Protein AF-A0A8H7EXB8-F1 (afdb_monomer_lite)

pLDDT: mean 85.94, std 15.73, range [31.69, 97.94]

Organism: NCBI:txid192524

Secondary structure (DSSP, 8-state):
-TTT--------S----HHHHHHHHHHHHH-HHHHHHHTT--HHHHHHHHHHHHHHHH-HHHHHHS-HHHHHHHHHHHHHHHHHH----GGGEE---EEEEEEEE-SSEEEEEEEETTEEEEEEEEP--TTS-HHHHHHHHHHHHHHHHT---TTSPPP-EEEEEGGGTSEEEEEEE--TT--HHHHHT-

Radius of gyration: 18.36 Å; chains: 1; bounding box: 50×32×55 Å

Foldseek 3Di:
DVPDDPPPPDDPDDDDDLVNVQVVLCVQQVDPVSLVVLLVDDPVCLQVLLQVLVVLLVDPVSVVPHDPVSNVSSLVSSLSSCLVNVDHRPQQEDEDWAPWDWDADDPFWTWIWTDDPRAIKIWTFGDDDPPDDPSVVSSVVSNVLSVQCSDDDPPRFHWRHWYQDVVNVRTITTMTHDDPCDDPVSNVVD

Structure (mmCIF, N/CA/C/O backbone):
data_AF-A0A8H7EXB8-F1
#
_entry.id   AF-A0A8H7EXB8-F1
#
loop_
_atom_site.group_PDB
_atom_site.id
_atom_site.type_symbol
_atom_site.label_atom_id
_atom_site.label_alt_id
_atom_site.label_comp_id
_atom_site.label_asym_id
_atom_site.label_entity_id
_atom_site.label_seq_id
_atom_site.pdbx_PDB_ins_code
_atom_site.Cartn_x
_atom_site.Cartn_y
_atom_site.Cartn_z
_atom_site.occupancy
_atom_site.B_iso_or_equiv
_atom_site.auth_seq_id
_atom_site.auth_comp_id
_atom_site.auth_asym_id
_atom_site.auth_atom_id
_atom_site.pdbx_PDB_model_num
ATOM 1 N N . MET A 1 1 ? -9.287 -1.910 -8.951 1.00 41.12 1 MET A N 1
ATOM 2 C CA . MET A 1 1 ? -8.244 -2.724 -8.290 1.00 41.12 1 MET A CA 1
ATOM 3 C C . MET A 1 1 ? -8.277 -4.125 -8.884 1.00 41.12 1 MET A C 1
ATOM 5 O O . MET A 1 1 ? -9.371 -4.559 -9.229 1.00 41.12 1 MET A O 1
ATOM 9 N N . PRO A 1 2 ? -7.116 -4.754 -9.086 1.00 41.00 2 PRO A N 1
ATOM 10 C CA . PRO A 1 2 ? -6.622 -5.152 -10.408 1.00 41.00 2 PRO A CA 1
ATOM 11 C C . PRO A 1 2 ? -7.518 -6.244 -11.031 1.00 41.00 2 PRO A C 1
ATOM 13 O O . PRO A 1 2 ? -7.343 -7.418 -10.769 1.00 41.00 2 PRO A O 1
ATOM 16 N N . PHE A 1 3 ? -8.566 -6.000 -11.801 1.00 52.56 3 PHE A N 1
ATOM 17 C CA . PHE A 1 3 ? -9.088 -4.839 -12.495 1.00 52.56 3 PHE A CA 1
ATOM 18 C C . PHE A 1 3 ? -10.613 -4.908 -12.306 1.00 52.56 3 PHE A C 1
ATOM 20 O O . PHE A 1 3 ? -11.206 -5.935 -12.608 1.00 52.56 3 PHE A O 1
ATOM 27 N N . SER A 1 4 ? -11.221 -3.865 -11.722 1.00 41.12 4 SER A N 1
ATOM 28 C CA . SER A 1 4 ? -12.646 -3.764 -11.334 1.00 41.12 4 SER A CA 1
ATOM 29 C C . SER A 1 4 ? -13.447 -5.081 -11.277 1.00 41.12 4 SER A C 1
ATOM 31 O O . SER A 1 4 ? -14.324 -5.306 -12.106 1.00 41.12 4 SER A O 1
ATOM 33 N N . HIS A 1 5 ? -13.192 -5.928 -10.286 1.00 32.31 5 HIS A N 1
ATOM 34 C CA . HIS A 1 5 ? -14.227 -6.781 -9.706 1.00 32.31 5 HIS A CA 1
ATOM 35 C C . HIS A 1 5 ? -14.068 -6.682 -8.196 1.00 32.31 5 HIS A C 1
ATOM 37 O O . HIS A 1 5 ? -13.042 -7.069 -7.639 1.00 32.31 5 HIS A O 1
ATOM 43 N N . ALA A 1 6 ? -15.060 -6.076 -7.548 1.00 35.00 6 ALA A N 1
ATOM 44 C CA . ALA A 1 6 ? -15.196 -6.159 -6.109 1.00 35.00 6 ALA A CA 1
ATOM 45 C C . ALA A 1 6 ? -15.319 -7.647 -5.764 1.00 35.00 6 ALA A C 1
ATOM 47 O O . ALA A 1 6 ? -16.283 -8.298 -6.160 1.00 35.00 6 ALA A O 1
ATOM 48 N N . ALA A 1 7 ? -14.314 -8.202 -5.090 1.00 31.69 7 ALA A N 1
ATOM 49 C CA . ALA A 1 7 ? -14.481 -9.482 -4.433 1.00 31.69 7 ALA A CA 1
ATOM 50 C C . ALA A 1 7 ? -15.488 -9.251 -3.302 1.00 31.69 7 ALA A C 1
ATOM 52 O O . ALA A 1 7 ? -15.165 -8.617 -2.297 1.00 31.69 7 ALA A O 1
ATOM 53 N N . GLU A 1 8 ? -16.724 -9.703 -3.499 1.00 33.22 8 GLU A N 1
ATOM 54 C CA . GLU A 1 8 ? -17.683 -9.862 -2.414 1.00 33.22 8 GLU A CA 1
ATOM 55 C C . GLU A 1 8 ? -17.095 -10.886 -1.442 1.00 33.22 8 GLU A C 1
ATOM 57 O O . GLU A 1 8 ? -17.144 -12.098 -1.659 1.00 33.22 8 GLU A O 1
ATOM 62 N N . ILE A 1 9 ? -16.467 -10.391 -0.378 1.00 38.28 9 ILE A N 1
ATOM 63 C CA . ILE A 1 9 ? -16.099 -11.227 0.755 1.00 38.28 9 ILE A CA 1
ATOM 64 C C . ILE A 1 9 ? -17.415 -11.589 1.440 1.00 38.28 9 ILE A C 1
ATOM 66 O O . ILE A 1 9 ? -18.003 -10.779 2.155 1.00 38.28 9 ILE A O 1
ATOM 70 N N . GLY A 1 10 ? -17.889 -12.807 1.181 1.00 34.06 10 GLY A N 1
ATOM 71 C CA . GLY A 1 10 ? -18.990 -13.414 1.913 1.00 34.06 10 GLY A CA 1
ATOM 72 C C . GLY A 1 10 ? -18.611 -13.552 3.384 1.00 34.06 10 GLY A C 1
ATOM 73 O O . GLY A 1 10 ? -17.880 -14.468 3.757 1.00 34.06 10 GLY A O 1
ATOM 74 N N . TYR A 1 11 ? -19.099 -12.627 4.206 1.00 37.22 11 TYR A N 1
ATOM 75 C CA . TYR A 1 11 ? -19.089 -12.742 5.658 1.00 37.22 11 TYR A CA 1
ATOM 76 C C . TYR A 1 11 ? -20.507 -13.097 6.107 1.00 37.22 11 TYR A C 1
ATOM 78 O O . TYR A 1 11 ? -21.409 -12.261 6.099 1.00 37.22 11 TYR A O 1
ATOM 86 N N . ASP A 1 12 ? -20.702 -14.369 6.447 1.00 41.62 12 ASP A N 1
ATOM 87 C CA . ASP A 1 12 ? -21.899 -14.857 7.123 1.00 41.62 12 ASP A CA 1
ATOM 88 C C . ASP A 1 12 ? -21.720 -14.659 8.638 1.00 41.62 12 ASP A C 1
ATOM 90 O O . ASP A 1 12 ? -20.699 -15.055 9.206 1.00 41.62 12 ASP A O 1
ATOM 94 N N . GLY A 1 13 ? -22.697 -14.014 9.279 1.00 40.69 13 GLY A N 1
ATOM 95 C CA . GLY A 1 13 ? -22.725 -13.766 10.724 1.00 40.69 13 GLY A CA 1
ATOM 96 C C . GLY A 1 13 ? -22.722 -12.285 11.111 1.00 40.69 13 GLY A C 1
ATOM 97 O O . GLY A 1 13 ? -21.669 -11.699 11.326 1.00 40.69 13 GLY A O 1
ATOM 98 N N . ALA A 1 14 ? -23.927 -11.717 11.254 1.00 43.81 14 ALA A N 1
ATOM 99 C CA . ALA A 1 14 ? -24.226 -10.375 11.772 1.00 43.81 14 ALA A CA 1
ATOM 100 C C . ALA A 1 14 ? -23.410 -9.238 11.127 1.00 43.81 14 ALA A C 1
ATOM 102 O O . ALA A 1 14 ? -22.380 -8.817 11.646 1.00 43.81 14 ALA A O 1
ATOM 103 N N . SER A 1 15 ? -23.919 -8.679 10.021 1.00 56.78 15 SER A N 1
ATOM 104 C CA . SER A 1 15 ? -23.430 -7.393 9.517 1.00 56.78 15 SER A CA 1
ATOM 105 C C . SER A 1 15 ? -23.617 -6.341 10.613 1.00 56.78 15 SER A C 1
ATOM 107 O O . SER A 1 15 ? -24.730 -5.845 10.803 1.00 56.78 15 SER A O 1
ATOM 109 N N . LEU A 1 16 ? -22.540 -6.021 11.338 1.00 65.56 16 LEU A N 1
ATOM 110 C CA . LEU A 1 16 ? -22.473 -4.839 12.193 1.00 65.56 16 LEU A CA 1
ATOM 111 C C . LEU A 1 16 ? -22.948 -3.654 11.362 1.00 65.56 16 LEU A C 1
ATOM 113 O O . LEU A 1 16 ? -22.554 -3.492 10.198 1.00 65.56 16 LEU A O 1
ATOM 117 N N . ARG A 1 17 ? -23.839 -2.852 11.930 1.00 87.56 17 ARG A N 1
ATOM 118 C CA . ARG A 1 17 ? -24.290 -1.654 11.234 1.00 87.56 17 ARG A CA 1
ATOM 119 C C . ARG A 1 17 ? -23.131 -0.654 11.179 1.00 87.56 17 ARG A C 1
ATOM 121 O O . ARG A 1 17 ? -22.238 -0.657 12.025 1.00 87.56 17 ARG A O 1
ATOM 128 N N . MET A 1 18 ? -23.105 0.195 10.152 1.00 92.25 18 MET A N 1
ATOM 129 C CA . MET A 1 18 ? -21.975 1.110 9.943 1.00 92.25 18 MET A CA 1
ATOM 130 C C . MET A 1 18 ? -21.799 2.102 11.108 1.00 92.25 18 MET A C 1
ATOM 132 O O . MET A 1 18 ? -20.677 2.489 11.416 1.00 92.25 18 MET A O 1
ATOM 136 N N . ASP A 1 19 ? -22.877 2.478 11.795 1.00 91.12 19 ASP A N 1
ATOM 137 C CA . ASP A 1 19 ? -22.849 3.261 13.036 1.00 91.12 19 ASP A CA 1
ATOM 138 C C . ASP A 1 19 ? -22.112 2.537 14.171 1.00 91.12 19 ASP A C 1
ATOM 140 O O . ASP A 1 19 ? -21.244 3.139 14.803 1.00 91.12 19 ASP A O 1
ATOM 144 N N . GLU A 1 20 ? -22.361 1.241 14.368 1.00 93.94 20 GLU A N 1
ATOM 145 C CA . GLU A 1 20 ? -21.653 0.422 15.366 1.00 93.94 20 GLU A CA 1
ATOM 146 C C . GLU A 1 20 ? -20.156 0.314 15.033 1.00 93.94 20 GLU A C 1
ATOM 148 O O . GLU A 1 20 ? -19.295 0.412 15.914 1.00 93.94 20 GLU A O 1
ATOM 153 N N . VAL A 1 21 ? -19.825 0.169 13.744 1.00 94.94 21 VAL A N 1
ATOM 154 C CA . VAL A 1 21 ? -18.435 0.174 13.262 1.00 94.94 21 VAL A CA 1
ATOM 155 C C . VAL A 1 21 ? -17.767 1.518 13.554 1.00 94.94 21 VAL A C 1
ATOM 157 O O . VAL A 1 21 ? -16.652 1.549 14.078 1.00 94.94 21 VAL A O 1
ATOM 160 N N . LEU A 1 22 ? -18.430 2.633 13.247 1.00 95.56 22 LEU A N 1
ATOM 161 C CA . LEU A 1 22 ? -17.907 3.980 13.485 1.00 95.56 22 LEU A CA 1
ATOM 162 C C . LEU A 1 22 ? -17.685 4.254 14.971 1.00 95.56 22 LEU A C 1
ATOM 164 O O . LEU A 1 22 ? -16.646 4.815 15.333 1.00 95.56 22 LEU A O 1
ATOM 168 N N . GLU A 1 23 ? -18.623 3.849 15.825 1.00 96.12 23 GLU A N 1
ATOM 169 C CA . GLU A 1 23 ? -18.517 3.990 17.276 1.00 96.12 23 GLU A CA 1
ATOM 170 C C . GLU A 1 23 ? -17.331 3.182 17.814 1.00 96.12 23 GLU A C 1
ATOM 172 O O . GLU A 1 23 ? -16.440 3.745 18.458 1.00 96.12 23 GLU A O 1
ATOM 177 N N . CYS A 1 24 ? -17.251 1.896 17.462 1.00 96.25 24 CYS A N 1
ATOM 178 C CA . CYS A 1 24 ? -16.165 1.008 17.876 1.00 96.25 24 CYS A CA 1
ATOM 179 C C . CYS A 1 24 ? -14.794 1.527 17.411 1.00 96.25 24 CYS A C 1
ATOM 181 O O . CYS A 1 24 ? -13.847 1.636 18.200 1.00 96.25 24 CYS A O 1
ATOM 183 N N . MET A 1 25 ? -14.686 1.921 16.139 1.00 96.81 25 MET A N 1
ATOM 184 C CA . MET A 1 25 ? -13.445 2.458 15.586 1.00 96.81 25 MET A CA 1
ATOM 185 C C . MET A 1 25 ? -13.059 3.779 16.241 1.00 96.81 25 MET A C 1
ATOM 187 O O . MET A 1 25 ? -11.885 3.972 16.558 1.00 96.81 25 MET A O 1
ATOM 191 N N . SER A 1 26 ? -14.014 4.668 16.509 1.00 96.94 26 SER A N 1
ATOM 192 C CA . SER A 1 26 ? -13.751 5.919 17.228 1.00 96.94 26 SER A CA 1
ATOM 193 C C . SER A 1 26 ? -13.225 5.647 18.635 1.00 96.94 26 SER A C 1
ATOM 195 O O . SER A 1 26 ? -12.212 6.226 19.044 1.00 96.94 26 SER A O 1
ATOM 197 N N . GLU A 1 27 ? -13.853 4.718 19.355 1.00 97.31 27 GLU A N 1
ATOM 198 C CA . GLU A 1 27 ? -13.454 4.343 20.707 1.00 97.31 27 GLU A CA 1
ATOM 199 C C . GLU A 1 27 ? -12.029 3.767 20.743 1.00 97.31 27 GLU A C 1
ATOM 201 O O . GLU A 1 27 ? -11.240 4.099 21.632 1.00 97.31 27 GLU A O 1
ATOM 206 N N . ILE A 1 28 ? -11.656 2.940 19.763 1.00 96.75 28 ILE A N 1
ATOM 207 C CA . ILE A 1 28 ? -10.312 2.353 19.669 1.00 96.75 28 ILE A CA 1
ATOM 208 C C . ILE A 1 28 ? -9.277 3.400 19.249 1.00 96.75 28 ILE A C 1
ATOM 210 O O . ILE A 1 28 ? -8.220 3.511 19.875 1.00 96.75 28 ILE A O 1
ATOM 214 N N . ILE A 1 29 ? -9.557 4.151 18.184 1.00 97.19 29 ILE A N 1
ATOM 215 C CA . ILE A 1 29 ? -8.585 5.020 17.515 1.00 97.19 29 ILE A CA 1
ATOM 216 C C . ILE A 1 29 ? -8.286 6.269 18.344 1.00 97.19 29 ILE A C 1
ATOM 218 O O . ILE A 1 29 ? -7.119 6.669 18.437 1.00 97.19 29 ILE A O 1
ATOM 222 N N . PHE A 1 30 ? -9.285 6.872 18.991 1.00 96.88 30 PHE A N 1
ATOM 223 C CA . PHE A 1 30 ? -9.070 8.063 19.817 1.00 96.88 30 PHE A CA 1
ATOM 224 C C . PHE A 1 30 ? -8.580 7.733 21.232 1.00 96.88 30 PHE A C 1
ATOM 226 O O . PHE A 1 30 ? -7.911 8.559 21.859 1.00 96.88 30 PHE A O 1
ATOM 233 N N . ASN A 1 31 ? -8.778 6.504 21.715 1.00 97.81 31 ASN A N 1
ATOM 234 C CA . ASN A 1 31 ? -8.230 6.068 22.995 1.00 97.81 31 ASN A CA 1
ATOM 235 C C . ASN A 1 31 ? -6.754 5.647 22.870 1.00 97.81 31 ASN A C 1
ATOM 237 O O . ASN A 1 31 ? -6.404 4.656 22.230 1.00 97.81 31 ASN A O 1
ATOM 241 N N . LYS A 1 32 ? -5.858 6.364 23.560 1.00 95.31 32 LYS A N 1
ATOM 242 C CA . LYS A 1 32 ? -4.402 6.125 23.509 1.00 95.31 32 LYS A CA 1
ATOM 243 C C . LYS A 1 32 ? -3.996 4.701 23.916 1.00 95.31 32 LYS A C 1
ATOM 245 O O . LYS A 1 32 ? -3.035 4.179 23.353 1.00 95.31 32 LYS A O 1
ATOM 250 N N . VAL A 1 33 ? -4.688 4.090 24.880 1.00 96.69 33 VAL A N 1
ATOM 251 C CA . VAL A 1 33 ? -4.379 2.737 25.373 1.00 96.69 33 VAL A CA 1
ATOM 252 C C . VAL A 1 33 ? -4.863 1.687 24.379 1.00 96.69 33 VAL A C 1
ATOM 254 O O . VAL A 1 33 ? -4.079 0.816 24.004 1.00 96.69 33 VAL A O 1
ATOM 257 N N . LYS A 1 34 ? -6.110 1.788 23.900 1.00 96.06 34 LYS A N 1
ATOM 258 C CA . LYS A 1 34 ? -6.661 0.857 22.898 1.00 96.06 34 LYS A CA 1
ATOM 259 C C . LYS A 1 34 ? -5.880 0.928 21.584 1.00 96.06 34 LYS A C 1
ATOM 261 O O . LYS A 1 34 ? -5.420 -0.103 21.101 1.00 96.06 34 LYS A O 1
ATOM 266 N N . ARG A 1 35 ? -5.602 2.135 21.079 1.00 95.44 35 ARG A N 1
ATOM 267 C CA . ARG A 1 35 ? -4.763 2.343 19.888 1.00 95.44 35 ARG A CA 1
ATOM 268 C C . ARG A 1 35 ? -3.356 1.770 20.051 1.00 95.44 35 ARG A C 1
ATOM 270 O O . ARG A 1 35 ? -2.813 1.214 19.104 1.00 95.44 35 ARG A O 1
ATOM 277 N N . ARG A 1 36 ? -2.738 1.906 21.230 1.00 94.00 36 ARG A N 1
ATOM 278 C CA . ARG A 1 36 ? -1.418 1.310 21.485 1.00 94.00 36 ARG A CA 1
ATOM 279 C C . ARG A 1 36 ? -1.477 -0.215 21.422 1.00 94.00 36 ARG A C 1
ATOM 281 O O . ARG A 1 36 ? -0.650 -0.792 20.735 1.00 94.00 36 ARG A O 1
ATOM 288 N N . ARG A 1 37 ? -2.471 -0.834 22.067 1.00 93.31 37 ARG A N 1
ATOM 289 C CA . ARG A 1 37 ? -2.676 -2.292 22.017 1.00 93.31 37 ARG A CA 1
ATOM 290 C C . ARG A 1 37 ? -2.885 -2.792 20.589 1.00 93.31 37 ARG A C 1
ATOM 292 O O . ARG A 1 37 ? -2.332 -3.821 20.233 1.00 93.31 37 ARG A O 1
ATOM 299 N N . LEU A 1 38 ? -3.622 -2.037 19.773 1.00 92.94 38 LEU A N 1
ATOM 300 C CA . LEU A 1 38 ? -3.798 -2.334 18.351 1.00 92.94 38 LEU A CA 1
ATOM 301 C C . LEU A 1 38 ? -2.450 -2.349 17.608 1.00 92.94 38 LEU A C 1
ATOM 303 O O . LEU A 1 38 ? -2.181 -3.269 16.855 1.00 92.94 38 LEU A O 1
ATOM 307 N N . LEU A 1 39 ? -1.573 -1.374 17.878 1.00 92.81 39 LEU A N 1
ATOM 308 C CA . LEU A 1 39 ? -0.220 -1.276 17.301 1.00 92.81 39 LEU A CA 1
ATOM 309 C C . LEU A 1 39 ? 0.804 -2.277 17.869 1.00 92.81 39 LEU A C 1
ATOM 311 O O . LEU A 1 39 ? 1.957 -2.278 17.425 1.00 92.81 39 LEU A O 1
ATOM 315 N N . GLU A 1 40 ? 0.421 -3.032 18.893 1.00 91.62 40 GLU A N 1
ATOM 316 C CA . GLU A 1 40 ? 1.207 -4.068 19.574 1.00 91.62 40 GLU A CA 1
ATOM 317 C C . GLU A 1 40 ? 0.576 -5.456 19.350 1.00 91.62 40 GLU A C 1
ATOM 319 O O . GLU A 1 40 ? 0.854 -6.396 20.097 1.00 91.62 40 GLU A O 1
ATOM 324 N N . SER A 1 41 ? -0.296 -5.590 18.339 1.00 84.06 41 SER A N 1
ATOM 325 C CA . SER A 1 41 ? -0.906 -6.866 17.970 1.00 84.06 41 SER A CA 1
ATOM 326 C C . SER A 1 41 ? 0.162 -7.918 17.669 1.00 84.06 41 SER A C 1
ATOM 328 O O . SER A 1 41 ? 1.198 -7.628 17.073 1.00 84.06 41 SER A O 1
ATOM 330 N N . ARG A 1 42 ? -0.098 -9.159 18.091 1.00 76.69 42 ARG A N 1
ATOM 331 C CA . ARG A 1 42 ? 0.772 -10.306 17.800 1.00 76.69 42 ARG A CA 1
ATOM 332 C C . ARG A 1 42 ? 0.671 -10.690 16.327 1.00 76.69 42 ARG A C 1
ATOM 334 O O . ARG A 1 42 ? -0.400 -10.540 15.743 1.00 76.69 42 ARG A O 1
ATOM 341 N N . ASP A 1 43 ? 1.726 -11.299 15.792 1.00 76.38 43 ASP A N 1
ATOM 342 C CA . ASP A 1 43 ? 1.859 -11.656 14.370 1.00 76.38 43 ASP A CA 1
ATOM 343 C C . ASP A 1 43 ? 0.632 -12.380 13.786 1.00 76.38 43 ASP A C 1
ATOM 345 O O . ASP A 1 43 ? 0.187 -12.047 12.693 1.00 76.38 43 ASP A O 1
ATOM 349 N N . SER A 1 44 ? 0.002 -13.285 14.544 1.00 84.31 44 SER A N 1
ATOM 350 C CA . SER A 1 44 ? -1.194 -14.031 14.111 1.00 84.31 44 SER A CA 1
ATOM 351 C C . SER A 1 44 ? -2.451 -13.186 13.875 1.00 84.31 44 SER A C 1
ATOM 353 O O . SER A 1 44 ? -3.366 -13.646 13.201 1.00 84.31 44 SER A O 1
ATOM 355 N N . HIS A 1 45 ? -2.523 -11.975 14.429 1.00 88.06 45 HIS A N 1
ATOM 356 C CA . HIS A 1 45 ? -3.689 -11.089 14.315 1.00 88.06 45 HIS A CA 1
ATOM 357 C C . HIS A 1 45 ? -3.401 -9.844 13.472 1.00 88.06 45 HIS A C 1
ATOM 359 O O . HIS A 1 45 ? -4.327 -9.112 13.128 1.00 88.06 45 HIS A O 1
ATOM 365 N N . THR A 1 46 ? -2.138 -9.589 13.128 1.00 93.56 46 THR A N 1
ATOM 366 C CA . THR A 1 46 ? -1.737 -8.352 12.452 1.00 93.56 46 THR A CA 1
ATOM 367 C C . THR A 1 46 ? -2.292 -8.258 11.029 1.00 93.56 46 THR A C 1
ATOM 369 O O . THR A 1 46 ? -2.831 -7.211 10.677 1.00 93.56 46 THR A O 1
ATOM 372 N N . GLN A 1 47 ? -2.242 -9.337 10.236 1.00 95.75 47 GLN A N 1
ATOM 373 C CA . GLN A 1 47 ? -2.764 -9.328 8.860 1.00 95.75 47 GLN A CA 1
ATOM 374 C C . GLN A 1 47 ? -4.284 -9.057 8.800 1.00 95.75 47 GLN A C 1
ATOM 376 O O . GLN A 1 47 ? -4.673 -8.117 8.108 1.00 95.75 47 GLN A O 1
ATOM 381 N N . PRO A 1 48 ? -5.150 -9.751 9.576 1.00 96.38 48 PRO A N 1
ATOM 382 C CA . PRO A 1 48 ? -6.579 -9.428 9.608 1.00 96.38 48 PRO A CA 1
ATOM 383 C C . PRO A 1 48 ? -6.885 -7.977 9.996 1.00 96.38 48 PRO A C 1
ATOM 385 O O . PRO A 1 48 ? -7.804 -7.374 9.450 1.00 96.38 48 PRO A O 1
ATOM 388 N N . ILE A 1 49 ? -6.115 -7.396 10.925 1.00 96.62 49 ILE A N 1
ATOM 389 C CA . ILE A 1 49 ? -6.286 -5.989 11.314 1.00 96.62 49 ILE A CA 1
ATOM 390 C C . ILE A 1 49 ? -5.923 -5.068 10.144 1.00 96.62 49 ILE A C 1
ATOM 392 O O . ILE A 1 49 ? -6.668 -4.134 9.858 1.00 96.62 49 ILE A O 1
ATOM 396 N N . ILE A 1 50 ? -4.798 -5.315 9.469 1.00 97.12 50 ILE A N 1
ATOM 397 C CA . ILE A 1 50 ? -4.370 -4.544 8.293 1.00 97.12 50 ILE A CA 1
ATOM 398 C C . ILE A 1 50 ? -5.447 -4.588 7.204 1.00 97.12 50 ILE A C 1
ATOM 400 O O . ILE A 1 50 ? -5.860 -3.535 6.715 1.00 97.12 50 ILE A O 1
ATOM 404 N N . ASP A 1 51 ? -5.941 -5.782 6.879 1.00 97.25 51 ASP A N 1
ATOM 405 C CA . ASP A 1 51 ? -6.957 -5.980 5.845 1.00 97.25 51 ASP A CA 1
ATOM 406 C C . ASP A 1 51 ? -8.270 -5.285 6.208 1.00 97.25 51 ASP A C 1
ATOM 408 O O . ASP A 1 51 ? -8.851 -4.590 5.375 1.00 97.25 51 ASP A O 1
ATOM 412 N N . TYR A 1 52 ? -8.700 -5.388 7.468 1.00 97.12 52 TYR A N 1
ATOM 413 C CA . TYR A 1 52 ? -9.910 -4.729 7.952 1.00 97.12 52 TYR A CA 1
ATOM 414 C C . TYR A 1 52 ? -9.806 -3.200 7.894 1.00 97.12 52 TYR A C 1
ATOM 416 O O . TYR A 1 52 ? -10.697 -2.537 7.364 1.00 97.12 52 TYR A O 1
ATOM 424 N N . LEU A 1 53 ? -8.710 -2.617 8.394 1.00 97.56 53 LEU A N 1
ATOM 425 C CA . LEU A 1 53 ? -8.515 -1.164 8.352 1.00 97.56 53 LEU A CA 1
ATOM 426 C C . LEU A 1 53 ? -8.439 -0.647 6.911 1.00 97.56 53 LEU A C 1
ATOM 428 O O . LEU A 1 53 ? -8.992 0.413 6.620 1.00 97.56 53 LEU A O 1
ATOM 432 N N . ASN A 1 54 ? -7.786 -1.387 6.011 1.00 97.62 54 ASN A N 1
ATOM 433 C CA . ASN A 1 54 ? -7.749 -1.039 4.595 1.00 97.62 54 ASN A CA 1
ATOM 434 C C . ASN A 1 54 ? -9.141 -1.135 3.953 1.00 97.62 54 ASN A C 1
ATOM 436 O O . ASN A 1 54 ? -9.550 -0.210 3.259 1.00 97.62 54 ASN A O 1
ATOM 440 N N . ALA A 1 55 ? -9.901 -2.197 4.232 1.00 96.19 55 ALA A N 1
ATOM 441 C CA . ALA A 1 55 ? -11.263 -2.357 3.729 1.00 96.19 55 ALA A CA 1
ATOM 442 C C . ALA A 1 55 ? -12.184 -1.212 4.182 1.00 96.19 55 ALA A C 1
ATOM 444 O O . ALA A 1 55 ? -12.945 -0.691 3.370 1.00 96.19 55 ALA A O 1
ATOM 445 N N . LEU A 1 56 ? -12.069 -0.754 5.436 1.00 96.56 56 LEU A N 1
ATOM 446 C CA . LEU A 1 56 ? -12.800 0.426 5.915 1.00 96.56 56 LEU A CA 1
ATOM 447 C C . LEU A 1 56 ? -12.451 1.684 5.115 1.00 96.56 56 LEU A C 1
ATOM 449 O O . LEU A 1 56 ? -13.345 2.435 4.733 1.00 96.56 56 LEU A O 1
ATOM 453 N N . LEU A 1 57 ? -11.165 1.910 4.840 1.00 96.00 57 LEU A N 1
ATOM 454 C CA . LEU A 1 57 ? -10.713 3.062 4.056 1.00 96.00 57 LEU A CA 1
ATOM 455 C C . LEU A 1 57 ? -11.118 2.993 2.575 1.00 96.00 57 LEU A C 1
ATOM 457 O O . LEU A 1 57 ? -11.112 4.025 1.915 1.00 96.00 57 LEU A O 1
ATOM 461 N N . LEU A 1 58 ? -11.500 1.820 2.065 1.00 93.56 58 LEU A N 1
ATOM 462 C CA . LEU A 1 58 ? -12.035 1.639 0.710 1.00 93.56 58 LEU A CA 1
ATOM 463 C C . LEU A 1 58 ? -13.573 1.644 0.657 1.00 93.56 58 LEU A C 1
ATOM 465 O O . LEU A 1 58 ? -14.156 1.710 -0.425 1.00 93.56 58 LEU A O 1
ATOM 469 N N . HIS A 1 59 ? -14.253 1.563 1.801 1.00 93.62 59 HIS A N 1
ATOM 470 C CA . HIS A 1 59 ? -15.703 1.421 1.847 1.00 93.62 59 HIS A CA 1
ATOM 471 C C . HIS A 1 59 ? -16.407 2.782 1.730 1.00 93.62 59 HIS A C 1
ATOM 473 O O . HIS A 1 59 ? -16.314 3.616 2.630 1.00 93.62 59 HIS A O 1
ATOM 479 N N . GLN A 1 60 ? -17.220 2.978 0.684 1.00 91.19 60 GLN A N 1
ATOM 480 C CA . GLN A 1 60 ? -17.905 4.254 0.407 1.00 91.19 60 GLN A CA 1
ATOM 481 C C . GLN A 1 60 ? -18.717 4.784 1.599 1.00 91.19 60 GLN A C 1
ATOM 483 O O . GLN A 1 60 ? -18.437 5.879 2.071 1.00 91.19 60 GLN A O 1
ATOM 488 N N . ASN A 1 61 ? -19.624 3.988 2.182 1.00 91.88 61 ASN A N 1
ATOM 489 C CA . ASN A 1 61 ? -20.408 4.447 3.344 1.00 91.88 61 ASN A CA 1
ATOM 490 C C . ASN A 1 61 ? -19.532 4.866 4.540 1.00 91.88 61 ASN A C 1
ATOM 492 O O . ASN A 1 61 ? -19.865 5.811 5.250 1.00 91.88 61 ASN A O 1
ATOM 496 N N . PHE A 1 62 ? -18.400 4.190 4.769 1.00 93.88 62 PHE A N 1
ATOM 497 C CA . PHE A 1 62 ? -17.464 4.588 5.817 1.00 93.88 62 PHE A CA 1
ATOM 498 C C . PHE A 1 62 ? -16.822 5.940 5.477 1.00 93.88 62 PHE A C 1
ATOM 500 O O . PHE A 1 62 ? -16.769 6.832 6.321 1.00 93.88 62 PHE A O 1
ATOM 507 N N . LEU A 1 63 ? -16.392 6.130 4.227 1.00 91.88 63 LEU A N 1
ATOM 508 C CA . LEU A 1 63 ? -15.866 7.399 3.717 1.00 91.88 63 LEU A CA 1
ATOM 509 C C . LEU A 1 63 ? -16.919 8.507 3.579 1.00 91.88 63 LEU A C 1
ATOM 511 O O . LEU A 1 63 ? -16.555 9.659 3.374 1.00 91.88 63 LEU A O 1
ATOM 515 N N . GLU A 1 64 ? -18.207 8.228 3.680 1.00 94.00 64 GLU A N 1
ATOM 516 C CA . GLU A 1 64 ? -19.232 9.273 3.734 1.00 94.00 64 GLU A CA 1
ATOM 517 C C . GLU A 1 64 ? -19.510 9.678 5.183 1.00 94.00 64 GLU A C 1
ATOM 519 O O . GLU A 1 64 ? -19.570 10.866 5.496 1.00 94.00 64 GLU A O 1
ATOM 524 N N . LEU A 1 65 ? -19.591 8.698 6.086 1.00 94.81 65 LEU A N 1
ATOM 525 C CA . LEU A 1 65 ? -20.045 8.898 7.463 1.00 94.81 65 LEU A CA 1
ATOM 526 C C . LEU A 1 65 ? -18.918 9.198 8.464 1.00 94.81 65 LEU A C 1
ATOM 528 O O . LEU A 1 65 ? -19.135 9.919 9.438 1.00 94.81 65 LEU A O 1
ATOM 532 N N . ALA A 1 66 ? -17.711 8.659 8.270 1.00 95.62 66 ALA A N 1
ATOM 533 C CA . ALA A 1 66 ? -16.607 8.846 9.210 1.00 95.62 66 ALA A CA 1
ATOM 534 C C . ALA A 1 66 ? -16.105 10.291 9.203 1.00 95.62 66 ALA A C 1
ATOM 536 O O . ALA A 1 66 ? -15.844 10.854 8.141 1.00 95.62 66 ALA A O 1
ATOM 537 N N . VAL A 1 67 ? -15.843 10.870 10.374 1.00 96.00 67 VAL A N 1
ATOM 538 C CA . VAL A 1 67 ? -15.200 12.191 10.453 1.00 96.00 67 VAL A CA 1
ATOM 539 C C . VAL A 1 67 ? -13.774 12.153 9.866 1.00 96.00 67 VAL A C 1
ATOM 541 O O . VAL A 1 67 ? -13.092 11.126 9.998 1.00 96.00 67 VAL A O 1
ATOM 544 N N . PRO A 1 68 ? -13.280 13.237 9.232 1.00 96.12 68 PRO A N 1
ATOM 545 C CA . PRO A 1 68 ? -11.956 13.265 8.598 1.00 96.12 68 PRO A CA 1
ATOM 546 C C . PRO A 1 68 ? -10.814 12.845 9.533 1.00 96.12 68 PRO A C 1
ATOM 548 O O . PRO A 1 68 ? -9.886 12.138 9.128 1.00 96.12 68 PRO A O 1
ATOM 551 N N . GLU A 1 69 ? -10.898 13.218 10.808 1.00 97.25 69 GLU A N 1
ATOM 552 C CA . GLU A 1 69 ? -9.926 12.863 11.835 1.00 97.25 69 GLU A CA 1
ATOM 553 C C . GLU A 1 69 ? -9.859 11.351 12.049 1.00 97.25 69 GLU A C 1
ATOM 555 O O . GLU A 1 69 ? -8.760 10.818 12.205 1.00 97.25 69 GLU A O 1
ATOM 560 N N . LEU A 1 70 ? -10.994 10.649 12.034 1.00 97.12 70 LEU A N 1
ATOM 561 C CA . LEU A 1 70 ? -11.029 9.199 12.216 1.00 97.12 70 LEU A CA 1
ATOM 562 C C . LEU A 1 70 ? -10.329 8.505 11.045 1.00 97.12 70 LEU A C 1
ATOM 564 O O . LEU A 1 70 ? -9.436 7.690 11.272 1.00 97.12 70 LEU A O 1
ATOM 568 N N . ARG A 1 71 ? -10.652 8.897 9.805 1.00 96.69 71 ARG A N 1
ATOM 569 C CA . ARG A 1 71 ? -10.027 8.351 8.584 1.00 96.69 71 ARG A CA 1
ATOM 570 C C . ARG A 1 71 ? -8.518 8.553 8.598 1.00 96.69 71 ARG A C 1
ATOM 572 O O . ARG A 1 71 ? -7.758 7.606 8.416 1.00 96.69 71 ARG A O 1
ATOM 579 N N . LYS A 1 72 ? -8.078 9.777 8.908 1.00 96.44 72 LYS A N 1
ATOM 580 C CA . LYS A 1 72 ? -6.658 10.123 9.033 1.00 96.44 72 LYS A CA 1
ATOM 581 C C . LYS A 1 72 ? -5.953 9.243 10.063 1.00 96.44 72 LYS A C 1
ATOM 583 O O . LYS A 1 72 ? -4.856 8.755 9.806 1.00 96.44 72 LY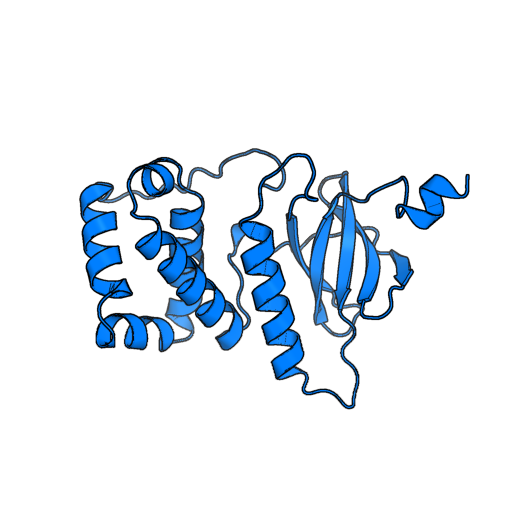S A O 1
ATOM 588 N N . HIS A 1 73 ? -6.545 9.052 11.239 1.00 97.38 73 HIS A N 1
ATOM 589 C CA . HIS A 1 73 ? -5.909 8.252 12.281 1.00 97.38 73 HIS A CA 1
ATOM 590 C C . HIS A 1 73 ? -5.931 6.751 11.971 1.00 97.38 73 HIS A C 1
ATOM 592 O O . HIS A 1 73 ? -4.954 6.081 12.302 1.00 97.38 73 HIS A O 1
ATOM 598 N N . ILE A 1 74 ? -6.971 6.235 11.311 1.00 97.94 74 ILE A N 1
ATOM 599 C CA . ILE A 1 74 ? -6.992 4.859 10.792 1.00 97.94 74 ILE A CA 1
ATOM 600 C C . ILE A 1 74 ? -5.866 4.667 9.781 1.00 97.94 74 ILE A C 1
ATOM 602 O O . ILE A 1 74 ? -5.089 3.731 9.935 1.00 97.94 74 ILE A O 1
ATOM 606 N N . LEU A 1 75 ? -5.702 5.588 8.828 1.00 97.56 75 LEU A N 1
ATOM 607 C CA . LEU A 1 75 ? -4.611 5.542 7.855 1.00 97.56 75 LEU A CA 1
ATOM 608 C C . LEU A 1 75 ? -3.233 5.549 8.534 1.00 97.56 75 LEU A C 1
ATOM 610 O O . LEU A 1 75 ? -2.376 4.739 8.197 1.00 97.56 75 LEU A O 1
ATOM 614 N N . ILE A 1 76 ? -3.025 6.400 9.545 1.00 96.56 76 ILE A N 1
ATOM 615 C CA . ILE A 1 76 ? -1.773 6.426 10.324 1.00 96.56 76 ILE A CA 1
ATOM 616 C C . ILE A 1 76 ? -1.542 5.099 11.063 1.00 96.56 76 ILE A C 1
ATOM 618 O O . ILE A 1 76 ? -0.402 4.648 11.186 1.00 96.56 76 ILE A O 1
ATOM 622 N N . VAL A 1 77 ? -2.594 4.490 11.613 1.00 97.06 77 VAL A N 1
ATOM 623 C CA . VAL A 1 77 ? -2.492 3.194 12.296 1.00 97.06 77 VAL A CA 1
ATOM 624 C C . VAL A 1 77 ? -2.167 2.087 11.298 1.00 97.06 77 VAL A C 1
ATOM 626 O O . VAL A 1 77 ? -1.234 1.331 11.554 1.00 97.06 77 VAL A O 1
ATOM 629 N N . LEU A 1 78 ? -2.868 2.031 10.163 1.00 97.44 78 LEU A N 1
ATOM 630 C CA . LEU A 1 78 ? -2.611 1.094 9.070 1.00 97.44 78 LEU A CA 1
ATOM 631 C C . LEU A 1 78 ? -1.157 1.197 8.601 1.00 97.44 78 LEU A C 1
ATOM 633 O O . LEU A 1 78 ? -0.448 0.194 8.572 1.00 97.44 78 LEU A O 1
ATOM 637 N N . GLN A 1 79 ? -0.686 2.416 8.336 1.00 95.94 79 GLN A N 1
ATOM 638 C CA . GLN A 1 79 ? 0.690 2.689 7.927 1.00 95.94 79 GLN A CA 1
ATOM 639 C C . GLN A 1 79 ? 1.701 2.153 8.955 1.00 95.94 79 GLN A C 1
ATOM 641 O O . GLN A 1 79 ? 2.626 1.429 8.602 1.00 95.94 79 GLN A O 1
ATOM 646 N N . LYS A 1 80 ? 1.486 2.423 10.249 1.00 94.81 80 LYS A N 1
ATOM 647 C CA . LYS A 1 80 ? 2.366 1.938 11.326 1.00 94.81 80 LYS A CA 1
ATOM 648 C C . LYS A 1 80 ? 2.341 0.423 11.500 1.00 94.81 80 LYS A C 1
ATOM 650 O O . LYS A 1 80 ? 3.362 -0.144 11.883 1.00 94.81 80 LYS A O 1
ATOM 655 N N . LEU A 1 81 ? 1.195 -0.221 11.288 1.00 95.12 81 LEU A N 1
ATOM 656 C CA . LEU A 1 81 ? 1.091 -1.680 11.330 1.00 95.12 81 LEU A CA 1
ATOM 657 C C . LEU A 1 81 ? 1.885 -2.303 10.183 1.00 95.12 81 LEU A C 1
ATOM 659 O O . LEU A 1 81 ? 2.702 -3.187 10.438 1.00 95.12 81 LEU A O 1
ATOM 663 N N . CYS A 1 82 ? 1.714 -1.791 8.964 1.00 93.81 82 CYS A N 1
ATOM 664 C CA . CYS A 1 82 ? 2.443 -2.260 7.786 1.00 93.81 82 CYS A CA 1
ATOM 665 C C . CYS A 1 82 ? 3.957 -2.050 7.948 1.00 93.81 82 CYS A C 1
ATOM 667 O O . CYS A 1 82 ? 4.733 -2.979 7.756 1.00 93.81 82 CYS A O 1
ATOM 669 N N . GLU A 1 83 ? 4.387 -0.877 8.426 1.00 91.00 83 GLU A N 1
ATOM 670 C CA . GLU A 1 83 ? 5.803 -0.576 8.684 1.00 91.00 83 GLU A CA 1
ATOM 671 C C . GLU A 1 83 ? 6.453 -1.519 9.702 1.00 91.00 83 GLU A C 1
ATOM 673 O O . GLU A 1 83 ? 7.603 -1.918 9.537 1.00 91.00 83 GLU A O 1
ATOM 678 N N . LYS A 1 84 ? 5.752 -1.829 10.800 1.00 89.88 84 LYS A N 1
ATOM 679 C CA . LYS A 1 84 ? 6.304 -2.660 11.878 1.00 89.88 84 LYS A CA 1
ATOM 680 C C . LYS A 1 84 ? 6.355 -4.136 11.512 1.00 89.88 84 LYS A C 1
ATOM 682 O O . LYS A 1 84 ? 7.287 -4.821 11.916 1.00 89.88 84 LYS A O 1
ATOM 687 N N . SER A 1 85 ? 5.320 -4.616 10.831 1.00 90.00 85 SER A N 1
ATOM 688 C CA . SER A 1 85 ? 5.155 -6.037 10.515 1.00 90.00 85 SER A CA 1
ATOM 689 C C . SER A 1 85 ? 5.739 -6.425 9.164 1.00 90.00 85 SER A C 1
ATOM 691 O O . SER A 1 85 ? 5.894 -7.612 8.900 1.00 90.00 85 SER A O 1
ATOM 693 N N . MET A 1 86 ? 6.060 -5.442 8.315 1.00 88.25 86 MET A N 1
ATOM 694 C CA . MET A 1 86 ? 6.412 -5.646 6.908 1.00 88.25 86 MET A CA 1
ATOM 695 C C . MET A 1 86 ? 5.326 -6.382 6.108 1.00 88.25 86 MET A C 1
ATOM 697 O O . MET A 1 86 ? 5.610 -6.972 5.068 1.00 88.25 86 MET A O 1
ATOM 701 N N . LEU A 1 87 ? 4.082 -6.315 6.586 1.00 91.69 87 LEU A N 1
ATOM 702 C CA . LEU A 1 87 ? 2.897 -6.819 5.907 1.00 91.69 87 LEU A CA 1
ATOM 703 C C . LEU A 1 87 ? 2.199 -5.691 5.146 1.00 91.69 87 LEU A C 1
ATOM 705 O O . LEU A 1 87 ? 2.373 -4.507 5.442 1.00 91.69 87 LEU A O 1
ATOM 709 N N . TYR A 1 88 ? 1.377 -6.081 4.182 1.00 93.94 88 TYR A N 1
ATOM 710 C CA . TYR A 1 88 ? 0.591 -5.188 3.339 1.00 93.94 88 TYR A CA 1
ATOM 711 C C . TYR A 1 88 ? -0.850 -5.687 3.298 1.00 93.94 88 TYR A C 1
ATOM 713 O O . TYR A 1 88 ? -1.071 -6.879 3.524 1.00 93.94 88 TYR A O 1
ATOM 721 N N . PRO A 1 89 ? -1.836 -4.822 3.002 1.00 96.19 89 PRO A N 1
ATOM 722 C CA . PRO A 1 89 ? -3.180 -5.292 2.715 1.00 96.19 89 PRO A CA 1
ATOM 723 C C . PRO A 1 89 ? -3.137 -6.375 1.638 1.00 96.19 89 PRO A C 1
ATOM 725 O O . PRO A 1 89 ? -2.575 -6.160 0.565 1.00 96.19 89 PRO A O 1
ATOM 728 N N . THR A 1 90 ? -3.728 -7.531 1.920 1.00 95.38 90 THR A N 1
ATOM 729 C CA . THR A 1 90 ? -3.657 -8.722 1.064 1.00 95.38 90 THR A CA 1
ATOM 730 C C . THR A 1 90 ? -4.207 -8.435 -0.332 1.00 95.38 90 THR A C 1
ATOM 732 O O . THR A 1 90 ? -3.689 -8.939 -1.321 1.00 95.38 90 THR A O 1
ATOM 735 N N . CYS A 1 91 ? -5.196 -7.541 -0.438 1.00 94.69 91 CYS A N 1
ATOM 736 C CA . CYS A 1 91 ? -5.757 -7.096 -1.716 1.00 94.69 91 CYS A CA 1
ATOM 737 C C . CYS A 1 91 ? -4.765 -6.337 -2.617 1.00 94.69 91 CYS A C 1
ATOM 739 O O . CYS A 1 91 ? -5.090 -6.058 -3.769 1.00 94.69 91 CYS A O 1
ATOM 741 N N . TYR A 1 92 ? -3.597 -5.959 -2.095 1.00 94.88 92 TYR A N 1
ATOM 742 C CA . TYR A 1 92 ? -2.520 -5.318 -2.840 1.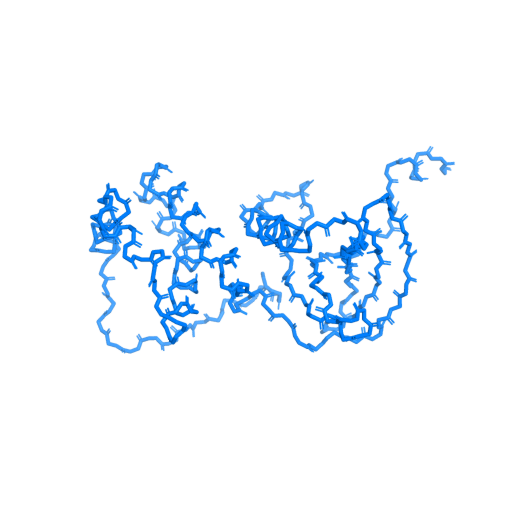00 94.88 92 TYR A CA 1
ATOM 743 C C . TYR A 1 92 ? -1.336 -6.244 -3.093 1.00 94.88 92 TYR A C 1
ATOM 745 O O . TYR A 1 92 ? -0.456 -5.858 -3.850 1.00 94.88 92 TYR A O 1
ATOM 753 N N . THR A 1 93 ? -1.273 -7.433 -2.501 1.00 93.00 93 THR A N 1
ATOM 754 C CA . THR A 1 93 ? -0.163 -8.358 -2.744 1.00 93.00 93 THR A CA 1
ATOM 755 C C . THR A 1 93 ? -0.432 -9.153 -4.016 1.00 93.00 93 THR A C 1
ATOM 757 O O . THR A 1 93 ? -1.447 -9.839 -4.114 1.00 93.00 93 THR A O 1
ATOM 760 N N . LEU A 1 94 ? 0.470 -9.054 -4.992 1.00 92.44 94 LEU A N 1
ATOM 761 C CA . LEU A 1 94 ? 0.455 -9.876 -6.202 1.00 92.44 94 LEU A CA 1
ATOM 762 C C . LEU A 1 94 ? 1.616 -10.871 -6.152 1.00 92.44 94 LEU A C 1
ATOM 764 O O . LEU A 1 94 ? 2.687 -10.513 -5.666 1.00 92.44 94 LEU A O 1
ATOM 768 N N . ASP A 1 95 ? 1.416 -12.070 -6.707 1.00 88.44 95 ASP A N 1
ATOM 769 C CA . ASP A 1 95 ? 2.421 -13.148 -6.710 1.00 88.44 95 ASP A CA 1
ATOM 770 C C . ASP A 1 95 ? 2.730 -13.715 -8.117 1.00 88.44 95 ASP A C 1
ATOM 772 O O . ASP A 1 95 ? 3.746 -14.384 -8.292 1.00 88.44 95 ASP A O 1
ATOM 776 N N . ASP A 1 96 ? 1.929 -13.372 -9.137 1.00 88.94 96 ASP A N 1
ATOM 777 C CA . ASP A 1 96 ? 1.983 -13.966 -10.487 1.00 88.94 96 ASP A CA 1
ATOM 778 C C . ASP A 1 96 ? 2.357 -12.941 -11.578 1.00 88.94 96 ASP A C 1
ATOM 780 O O . ASP A 1 96 ? 1.633 -12.750 -12.558 1.00 88.94 96 ASP A O 1
ATOM 784 N N . ILE A 1 97 ? 3.465 -12.214 -11.391 1.00 92.50 97 ILE A N 1
ATOM 785 C CA . ILE A 1 97 ? 3.982 -11.290 -12.414 1.00 92.50 97 ILE A CA 1
ATOM 786 C C . ILE A 1 97 ? 4.956 -12.023 -13.341 1.00 92.50 97 ILE A C 1
ATOM 788 O O . ILE A 1 97 ? 5.973 -12.559 -12.905 1.00 92.50 97 ILE A O 1
ATOM 792 N N . GLU A 1 98 ? 4.655 -11.988 -14.635 1.00 92.94 98 GLU A N 1
ATOM 793 C CA . GLU A 1 98 ? 5.397 -12.640 -15.715 1.00 92.94 98 GLU A CA 1
ATOM 794 C C . GLU A 1 98 ? 6.261 -11.637 -16.502 1.00 92.94 98 GLU A C 1
ATOM 796 O O . GLU A 1 98 ? 6.169 -10.422 -16.308 1.00 92.94 98 GLU A O 1
ATOM 801 N N . ASP A 1 99 ? 7.096 -12.143 -17.416 1.00 92.81 99 ASP A N 1
ATOM 802 C CA . ASP A 1 99 ? 7.865 -11.357 -18.397 1.00 92.81 99 ASP A CA 1
ATOM 803 C C . ASP A 1 99 ? 8.693 -10.200 -17.798 1.00 92.81 99 ASP A C 1
ATOM 805 O O . ASP A 1 99 ? 8.834 -9.123 -18.390 1.00 92.81 99 ASP A O 1
ATOM 809 N N . ILE A 1 100 ? 9.250 -10.414 -16.600 1.00 92.44 100 ILE A N 1
ATOM 810 C CA . ILE A 1 100 ? 9.966 -9.368 -15.869 1.00 92.44 100 ILE A CA 1
ATOM 811 C C . ILE A 1 100 ? 11.286 -9.034 -16.569 1.00 92.44 100 ILE A C 1
ATOM 813 O O . ILE A 1 100 ? 12.169 -9.878 -16.720 1.00 92.44 100 ILE A O 1
ATOM 817 N N . SER A 1 101 ? 11.446 -7.773 -16.967 1.00 91.50 101 SER A N 1
ATOM 818 C CA . SER A 1 101 ? 12.637 -7.277 -17.661 1.00 91.50 101 SER A CA 1
ATOM 819 C C . SER A 1 101 ? 12.995 -5.850 -17.230 1.00 91.50 101 SER A C 1
ATOM 821 O O . SER A 1 101 ? 12.109 -5.058 -16.900 1.00 91.50 101 SER A O 1
ATOM 823 N N . PRO A 1 102 ? 14.288 -5.485 -17.191 1.00 90.62 102 PRO A N 1
ATOM 824 C CA . PRO A 1 102 ? 14.701 -4.133 -16.832 1.00 90.62 102 PRO A CA 1
ATOM 825 C C . PRO A 1 102 ? 14.277 -3.136 -17.919 1.00 90.62 102 PRO A C 1
ATOM 827 O O . PRO A 1 102 ? 14.469 -3.383 -19.110 1.00 90.62 102 PRO A O 1
ATOM 830 N N . LYS A 1 103 ? 13.735 -1.986 -17.509 1.00 88.56 103 LYS A N 1
ATOM 831 C CA . LYS A 1 103 ? 13.289 -0.918 -18.417 1.00 88.56 103 LYS A CA 1
ATOM 832 C C . LYS A 1 103 ? 14.097 0.365 -18.269 1.00 88.56 103 LYS A C 1
ATOM 834 O O . LYS A 1 103 ? 14.295 1.081 -19.246 1.00 88.56 103 LYS A O 1
ATOM 839 N N . GLY A 1 104 ? 14.571 0.652 -17.063 1.00 85.00 104 GLY A N 1
ATOM 840 C CA . GLY A 1 104 ? 15.347 1.852 -16.798 1.00 85.00 104 GLY A CA 1
ATOM 841 C C . GLY A 1 104 ? 15.747 1.983 -15.338 1.00 85.00 104 GLY A C 1
ATOM 842 O O . GLY A 1 104 ? 15.510 1.102 -14.515 1.00 85.00 104 GLY A O 1
ATOM 843 N N . ALA A 1 105 ? 16.366 3.111 -15.025 1.00 82.94 105 ALA A N 1
ATOM 844 C CA . ALA A 1 105 ? 16.926 3.401 -13.719 1.00 82.94 105 ALA A CA 1
ATOM 845 C C . ALA A 1 105 ? 16.719 4.882 -13.390 1.00 82.94 105 ALA A C 1
ATOM 847 O O . ALA A 1 105 ? 17.104 5.754 -14.164 1.00 82.94 105 ALA A O 1
ATOM 848 N N . GLY A 1 106 ? 16.144 5.162 -12.224 1.00 75.12 106 GLY A N 1
ATOM 849 C CA . GLY A 1 106 ? 16.141 6.488 -11.615 1.00 75.12 106 GLY A CA 1
ATOM 850 C C . GLY A 1 106 ? 17.283 6.655 -10.607 1.00 75.12 106 GLY A C 1
ATOM 851 O O . GLY A 1 106 ? 18.082 5.746 -10.366 1.00 75.12 106 GLY A O 1
ATOM 852 N N . GLY A 1 107 ? 17.338 7.818 -9.952 1.00 76.12 107 GLY A N 1
ATOM 853 C CA . GLY A 1 107 ? 18.336 8.084 -8.904 1.00 76.12 107 GLY A CA 1
ATOM 854 C C . GLY A 1 107 ? 18.206 7.166 -7.679 1.00 76.12 107 GLY A C 1
ATOM 855 O O . GLY A 1 107 ? 19.203 6.812 -7.056 1.00 76.12 107 GLY A O 1
ATOM 856 N N . PHE A 1 108 ? 16.984 6.731 -7.358 1.00 74.62 108 PHE A N 1
ATOM 857 C CA . PHE A 1 108 ? 16.687 5.976 -6.132 1.00 74.62 108 PHE A CA 1
ATOM 858 C C . PHE A 1 108 ? 16.016 4.618 -6.373 1.00 74.62 108 PHE A C 1
ATOM 860 O O . PHE A 1 108 ? 15.855 3.841 -5.438 1.00 74.62 108 PHE A O 1
ATOM 867 N N . CYS A 1 109 ? 15.621 4.312 -7.607 1.00 84.00 109 CYS A N 1
ATOM 868 C CA . CYS A 1 109 ? 14.916 3.078 -7.941 1.00 84.00 109 CYS A CA 1
ATOM 869 C C . CYS A 1 109 ? 15.346 2.548 -9.305 1.00 84.00 109 CYS A C 1
ATOM 871 O O . CYS A 1 109 ? 15.773 3.310 -10.172 1.00 84.00 109 CYS A O 1
ATOM 873 N N . ASP A 1 110 ? 15.214 1.242 -9.472 1.00 88.75 110 ASP A N 1
ATOM 874 C CA . ASP A 1 110 ? 15.240 0.576 -10.764 1.00 88.75 110 ASP A CA 1
ATOM 875 C C . ASP A 1 110 ? 13.801 0.384 -11.236 1.00 88.75 110 ASP A C 1
ATOM 877 O O . ASP A 1 110 ? 12.901 0.110 -10.438 1.00 88.75 110 ASP A O 1
ATOM 881 N N . ILE A 1 111 ? 13.583 0.545 -12.535 1.00 90.44 111 ILE A N 1
ATOM 882 C CA . ILE A 1 111 ? 12.287 0.333 -13.164 1.00 90.44 111 ILE A CA 1
ATOM 883 C C . ILE A 1 111 ? 12.372 -0.940 -13.983 1.00 90.44 111 ILE A C 1
ATOM 885 O O . ILE A 1 111 ? 13.180 -1.052 -14.910 1.00 90.44 111 ILE A O 1
ATOM 889 N N . TYR A 1 112 ? 11.508 -1.882 -13.642 1.00 92.12 112 TYR A N 1
ATOM 890 C CA . TYR A 1 112 ? 11.273 -3.088 -14.412 1.00 92.12 112 TYR A CA 1
ATOM 891 C C . TYR A 1 112 ? 9.903 -2.987 -15.072 1.00 92.12 112 TYR A C 1
ATOM 893 O O . TYR A 1 112 ? 9.006 -2.285 -14.601 1.00 92.12 112 TYR A O 1
ATOM 901 N N . GLN A 1 113 ? 9.751 -3.690 -16.179 1.00 93.69 113 GLN A N 1
ATOM 902 C CA . GLN A 1 113 ? 8.463 -3.990 -16.769 1.00 93.69 113 GLN A CA 1
ATOM 903 C C . GLN A 1 113 ? 8.128 -5.443 -16.447 1.00 93.69 113 GLN A C 1
ATOM 905 O O . GLN A 1 113 ? 9.024 -6.281 -16.418 1.00 93.69 113 GLN A O 1
ATOM 910 N N . GLY A 1 114 ? 6.852 -5.729 -16.224 1.00 94.06 114 GLY A N 1
ATOM 911 C CA . GLY A 1 114 ? 6.329 -7.088 -16.114 1.00 94.06 114 GLY A CA 1
ATOM 912 C C . GLY A 1 114 ? 4.937 -7.175 -16.723 1.00 94.06 114 GLY A C 1
ATOM 913 O O . GLY A 1 114 ? 4.405 -6.178 -17.224 1.00 94.06 114 GLY A O 1
ATOM 914 N N . ARG A 1 115 ? 4.336 -8.357 -16.669 1.00 95.19 115 ARG A N 1
ATOM 915 C CA . ARG A 1 115 ? 2.991 -8.625 -17.168 1.00 95.19 115 ARG A CA 1
ATOM 916 C C . ARG A 1 115 ? 2.148 -9.295 -16.091 1.00 95.19 115 ARG A C 1
ATOM 918 O O . ARG A 1 115 ? 2.599 -10.226 -15.440 1.00 95.19 115 ARG A O 1
ATOM 925 N N . TYR A 1 116 ? 0.917 -8.828 -15.914 1.00 93.62 116 TYR A N 1
ATOM 926 C CA . TYR A 1 116 ? -0.054 -9.421 -14.993 1.00 93.62 116 TYR A CA 1
ATOM 927 C C . TYR A 1 116 ? -1.416 -9.488 -15.677 1.00 93.62 116 TYR A C 1
ATOM 929 O O . TYR A 1 116 ? -1.909 -8.469 -16.163 1.00 93.62 116 TYR A O 1
ATOM 937 N N . GLN A 1 117 ? -2.001 -10.686 -15.764 1.00 90.69 117 GLN A N 1
ATOM 938 C CA . GLN A 1 117 ? -3.286 -10.925 -16.443 1.00 90.69 117 GLN A CA 1
ATOM 939 C C . GLN A 1 117 ? -3.350 -10.299 -17.856 1.00 90.69 117 GLN A C 1
ATOM 941 O O . GLN A 1 117 ? -4.342 -9.690 -18.253 1.00 90.69 117 GLN A O 1
ATOM 946 N N . GLY A 1 118 ? -2.252 -10.406 -18.612 1.00 89.50 118 GLY A N 1
ATOM 947 C CA . GLY A 1 118 ? -2.136 -9.857 -19.968 1.00 89.50 118 GLY A CA 1
ATOM 948 C C . GLY A 1 118 ? -1.866 -8.349 -20.059 1.00 89.50 118 GLY A C 1
ATOM 949 O O . GLY A 1 118 ? -1.673 -7.849 -21.165 1.00 89.50 118 GLY A O 1
ATOM 950 N N . GLN A 1 119 ? -1.798 -7.622 -18.940 1.00 91.12 119 GLN A N 1
ATOM 951 C CA . GLN A 1 119 ? -1.510 -6.184 -18.918 1.00 91.12 119 GLN A CA 1
ATOM 952 C C . GLN A 1 119 ? -0.055 -5.885 -18.557 1.00 91.12 119 GLN A C 1
ATOM 954 O O . GLN A 1 119 ? 0.517 -6.525 -17.677 1.00 91.12 119 GLN A O 1
ATOM 959 N N . ASN A 1 120 ? 0.535 -4.885 -19.217 1.00 94.50 120 ASN A N 1
ATOM 960 C CA . ASN A 1 120 ? 1.893 -4.429 -18.923 1.00 94.50 120 ASN A CA 1
ATOM 961 C C . ASN A 1 120 ? 1.914 -3.572 -17.650 1.00 94.50 120 ASN A C 1
ATOM 963 O O . ASN A 1 120 ? 1.176 -2.591 -17.531 1.00 94.50 120 ASN A O 1
ATOM 967 N N . LEU A 1 121 ? 2.813 -3.912 -16.733 1.00 95.50 121 LEU A N 1
ATOM 968 C CA . LEU A 1 121 ? 3.010 -3.229 -15.462 1.00 95.50 121 LEU A CA 1
ATOM 969 C C . LEU A 1 121 ? 4.375 -2.552 -15.395 1.00 95.50 121 LEU A C 1
ATOM 971 O O . LEU A 1 121 ? 5.364 -3.047 -15.936 1.00 95.50 121 LEU A O 1
ATOM 975 N N . CYS A 1 122 ? 4.422 -1.446 -14.661 1.00 95.00 122 CYS A N 1
ATOM 976 C CA . CYS A 1 122 ? 5.644 -0.861 -14.138 1.00 95.00 122 CYS A CA 1
ATOM 977 C C . CYS A 1 122 ? 5.914 -1.434 -12.742 1.00 95.00 122 CYS A C 1
ATOM 979 O O . CYS A 1 122 ? 5.040 -1.406 -11.873 1.00 95.00 122 CYS A O 1
ATOM 981 N N . LEU A 1 123 ? 7.128 -1.936 -12.532 1.00 94.38 123 LEU A N 1
ATOM 982 C CA . LEU A 1 123 ? 7.637 -2.415 -11.253 1.00 94.38 123 LEU A CA 1
ATOM 983 C C . LEU A 1 123 ? 8.701 -1.425 -10.779 1.00 94.38 123 LEU A C 1
ATOM 985 O O . LEU A 1 123 ? 9.834 -1.420 -11.271 1.00 94.38 123 LEU A O 1
ATOM 989 N N . LYS A 1 124 ? 8.341 -0.585 -9.809 1.00 92.12 124 LYS A N 1
ATOM 990 C CA . LYS A 1 124 ? 9.281 0.321 -9.148 1.00 92.12 124 LYS A CA 1
ATOM 991 C C . LYS A 1 124 ? 10.013 -0.444 -8.051 1.00 92.12 124 LYS A C 1
ATOM 993 O O . LYS A 1 124 ? 9.477 -0.642 -6.960 1.00 92.12 124 LYS A O 1
ATOM 998 N N . VAL A 1 125 ? 11.239 -0.862 -8.346 1.00 88.56 125 VAL A N 1
ATOM 999 C CA . VAL A 1 125 ? 12.108 -1.603 -7.428 1.00 88.56 125 VAL A CA 1
ATOM 1000 C C . VAL A 1 125 ? 12.993 -0.613 -6.698 1.00 88.56 125 VAL A C 1
ATOM 1002 O O . VAL A 1 125 ? 13.813 0.073 -7.311 1.00 88.56 125 VAL A O 1
ATOM 1005 N N . VAL A 1 126 ? 12.869 -0.524 -5.379 1.00 79.75 126 VAL A N 1
ATOM 1006 C CA . VAL A 1 126 ? 13.719 0.410 -4.642 1.00 79.75 126 VAL A CA 1
ATOM 1007 C C . VAL A 1 126 ? 15.084 -0.205 -4.350 1.00 79.75 126 VAL A C 1
ATOM 1009 O O . VAL A 1 126 ? 15.206 -1.374 -3.979 1.00 79.75 126 VAL A O 1
ATOM 1012 N N . ARG A 1 127 ? 16.142 0.577 -4.582 1.00 77.19 127 ARG A N 1
ATOM 1013 C CA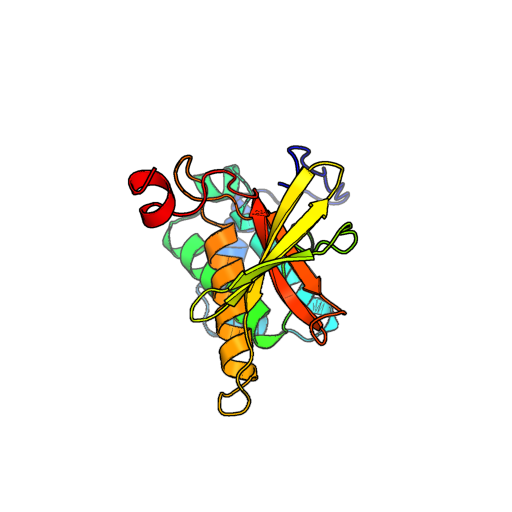 . ARG A 1 127 ? 17.525 0.163 -4.345 1.00 77.19 127 ARG A CA 1
ATOM 1014 C C . ARG A 1 127 ? 17.835 0.248 -2.861 1.00 77.19 127 ARG A C 1
ATOM 1016 O O . ARG A 1 127 ? 17.769 1.332 -2.301 1.00 77.19 127 ARG A O 1
ATOM 1023 N N . LEU A 1 128 ? 18.228 -0.864 -2.250 1.00 72.06 128 LEU A N 1
ATOM 1024 C CA . LEU A 1 128 ? 18.818 -0.861 -0.913 1.00 72.06 128 LEU A CA 1
ATOM 1025 C C . LEU A 1 128 ? 20.320 -0.593 -1.058 1.00 72.06 128 LEU A C 1
ATOM 1027 O O . LEU A 1 128 ? 21.029 -1.397 -1.661 1.00 72.06 128 LEU A O 1
ATOM 1031 N N . TYR A 1 129 ? 20.806 0.537 -0.547 1.00 68.31 129 TYR A N 1
ATOM 1032 C CA . TYR A 1 129 ? 22.237 0.850 -0.554 1.00 68.31 129 TYR A CA 1
ATOM 1033 C C . TYR A 1 129 ? 22.904 0.272 0.702 1.00 68.31 129 TYR A C 1
ATOM 1035 O O . TYR A 1 129 ? 22.404 0.474 1.803 1.00 68.31 129 TYR A O 1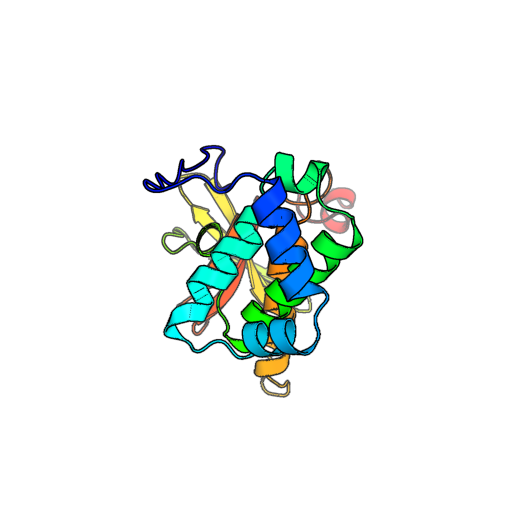
ATOM 1043 N N . GLU A 1 130 ? 24.061 -0.387 0.567 1.00 61.75 130 GLU A N 1
ATOM 1044 C CA . GLU A 1 130 ? 24.766 -1.072 1.676 1.00 61.75 130 GLU A CA 1
ATOM 1045 C C . GLU A 1 130 ? 25.089 -0.176 2.886 1.00 61.75 130 GLU A C 1
ATOM 1047 O O . GLU A 1 130 ? 25.254 -0.666 3.999 1.00 61.75 130 GLU A O 1
ATOM 1052 N N . LYS A 1 131 ? 25.184 1.144 2.682 1.00 63.00 131 LYS A N 1
ATOM 1053 C CA . LYS A 1 131 ? 25.483 2.126 3.738 1.00 63.00 131 LYS A CA 1
ATOM 1054 C C . LYS A 1 131 ? 24.241 2.709 4.420 1.00 63.00 131 LYS A C 1
ATOM 1056 O O . LYS A 1 131 ? 24.391 3.509 5.340 1.00 63.00 131 LYS A O 1
ATOM 1061 N N . GLN A 1 132 ? 23.039 2.383 3.948 1.00 65.88 132 GLN A N 1
ATOM 1062 C CA . GLN A 1 132 ? 21.784 2.861 4.524 1.00 65.88 132 GLN A CA 1
ATOM 1063 C C . GLN A 1 132 ? 21.143 1.789 5.401 1.00 65.88 132 GLN A C 1
ATOM 1065 O O . GLN A 1 132 ? 21.281 0.593 5.155 1.00 65.88 132 GLN A O 1
ATOM 1070 N N . ASP A 1 133 ? 20.419 2.239 6.425 1.00 76.00 133 ASP A N 1
ATOM 1071 C CA . ASP A 1 133 ? 19.622 1.356 7.266 1.00 76.00 133 ASP A CA 1
ATOM 1072 C C . ASP A 1 133 ? 18.487 0.750 6.428 1.00 76.00 133 ASP A C 1
ATOM 1074 O O . ASP A 1 133 ? 17.494 1.413 6.111 1.00 76.00 133 ASP A O 1
ATOM 1078 N N . GLN A 1 134 ? 18.656 -0.519 6.047 1.00 74.12 134 GLN A N 1
ATOM 1079 C CA . GLN A 1 134 ? 17.685 -1.274 5.257 1.00 74.12 134 GLN A CA 1
ATOM 1080 C C . GLN A 1 134 ? 16.294 -1.251 5.899 1.00 74.12 134 GLN A C 1
ATOM 1082 O O . GLN A 1 134 ? 15.292 -1.212 5.186 1.00 74.12 134 GLN A O 1
ATOM 1087 N N . HIS A 1 135 ? 16.213 -1.223 7.231 1.00 75.94 135 HIS A N 1
ATOM 1088 C CA . HIS A 1 135 ? 14.946 -1.194 7.945 1.00 75.94 135 HIS A CA 1
ATOM 1089 C C . HIS A 1 135 ? 14.217 0.144 7.759 1.00 75.94 135 HIS A C 1
ATOM 1091 O O . HIS A 1 135 ? 13.008 0.160 7.525 1.00 75.94 135 HIS A O 1
ATOM 1097 N N . GLU A 1 136 ? 14.932 1.270 7.786 1.00 80.00 136 GLU A N 1
ATOM 1098 C CA . GLU A 1 136 ? 14.336 2.588 7.530 1.00 80.00 136 GLU A CA 1
ATOM 1099 C C . GLU A 1 136 ? 13.900 2.754 6.068 1.00 80.00 136 GLU A C 1
ATOM 1101 O O . GLU A 1 136 ? 12.853 3.350 5.800 1.00 80.00 136 GLU A O 1
ATOM 1106 N N . MET A 1 137 ? 14.637 2.170 5.119 1.00 78.94 137 MET A N 1
ATOM 1107 C CA . MET A 1 137 ? 14.225 2.150 3.710 1.00 78.94 137 MET A CA 1
ATOM 1108 C C . MET A 1 137 ? 12.938 1.345 3.510 1.00 78.94 137 MET A C 1
ATOM 1110 O O . MET A 1 137 ? 11.984 1.828 2.903 1.00 78.94 137 MET A O 1
ATOM 1114 N N . LEU A 1 138 ? 12.873 0.148 4.091 1.00 80.00 138 LEU A N 1
ATOM 1115 C CA . LEU A 1 138 ? 11.689 -0.707 4.044 1.00 80.00 138 LEU A CA 1
ATOM 1116 C C . LEU A 1 138 ? 10.456 -0.030 4.662 1.00 80.00 138 LEU A C 1
ATOM 1118 O O . LEU A 1 138 ? 9.370 -0.091 4.080 1.00 80.00 138 LEU A O 1
ATOM 1122 N N . LYS A 1 139 ? 10.620 0.700 5.773 1.00 84.56 139 LYS A N 1
ATOM 1123 C CA . LYS A 1 139 ? 9.546 1.541 6.328 1.00 84.56 139 LYS A CA 1
ATOM 1124 C C . LYS A 1 139 ? 9.114 2.626 5.354 1.00 84.56 139 LYS A C 1
ATOM 1126 O O . LYS A 1 139 ? 7.916 2.825 5.174 1.00 84.56 139 LYS A O 1
ATOM 1131 N N . ALA A 1 140 ? 10.053 3.329 4.723 1.00 84.44 140 ALA A N 1
ATOM 1132 C CA . ALA A 1 140 ? 9.725 4.360 3.743 1.00 84.44 140 ALA A CA 1
ATOM 1133 C C . ALA A 1 140 ? 8.916 3.790 2.563 1.00 84.44 140 ALA A C 1
ATOM 1135 O O . ALA A 1 140 ? 7.957 4.425 2.130 1.00 84.44 140 ALA A O 1
ATOM 1136 N N . HIS A 1 141 ? 9.223 2.574 2.104 1.00 84.81 141 HIS A N 1
ATOM 1137 C CA . HIS A 1 141 ? 8.450 1.901 1.050 1.00 84.81 141 HIS A CA 1
ATOM 1138 C C . HIS A 1 141 ? 7.071 1.472 1.511 1.00 84.81 141 HIS A C 1
ATOM 1140 O O . HIS A 1 141 ? 6.104 1.680 0.785 1.00 84.81 141 HIS A O 1
ATOM 1146 N N . SER A 1 142 ? 6.962 0.948 2.731 1.00 89.94 142 SER A N 1
ATOM 1147 C CA . SER A 1 142 ? 5.663 0.630 3.316 1.00 89.94 142 SER A CA 1
ATOM 1148 C C . SER A 1 142 ? 4.782 1.880 3.402 1.00 89.94 142 SER A C 1
ATOM 1150 O O . SER A 1 142 ? 3.628 1.869 2.973 1.00 89.94 142 SER A O 1
ATOM 1152 N N . ARG A 1 143 ? 5.353 3.010 3.840 1.00 90.75 143 ARG A N 1
ATOM 1153 C CA . ARG A 1 143 ? 4.662 4.307 3.855 1.00 90.75 143 ARG A CA 1
ATOM 1154 C C . ARG A 1 143 ? 4.204 4.737 2.471 1.00 90.75 143 ARG A C 1
ATOM 1156 O O . ARG A 1 143 ? 3.072 5.196 2.346 1.00 90.75 143 ARG A O 1
ATOM 1163 N N . GLU A 1 144 ? 5.077 4.623 1.477 1.00 92.31 144 GLU A N 1
ATOM 1164 C CA . GLU A 1 144 ? 4.784 4.994 0.095 1.00 92.31 144 GLU A CA 1
ATOM 1165 C C . GLU A 1 144 ? 3.652 4.137 -0.480 1.00 92.31 144 GLU A C 1
ATOM 1167 O O . GLU A 1 144 ? 2.693 4.696 -1.001 1.00 92.31 144 GLU A O 1
ATOM 1172 N N . ALA A 1 145 ? 3.702 2.814 -0.301 1.00 94.06 145 ALA A N 1
ATOM 1173 C CA . ALA A 1 145 ? 2.666 1.890 -0.760 1.00 94.06 145 ALA A CA 1
ATOM 1174 C C . ALA A 1 145 ? 1.293 2.231 -0.168 1.00 94.06 145 ALA A C 1
ATOM 1176 O O . ALA A 1 145 ? 0.316 2.397 -0.899 1.00 94.06 145 ALA A O 1
ATOM 1177 N N . ILE A 1 146 ? 1.221 2.389 1.159 1.00 95.75 146 ILE A N 1
ATOM 1178 C CA . ILE A 1 146 ? -0.045 2.668 1.840 1.00 95.75 146 ILE A CA 1
ATOM 1179 C C . ILE A 1 146 ? -0.586 4.038 1.440 1.00 95.75 146 ILE A C 1
ATOM 1181 O O . ILE A 1 146 ? -1.765 4.131 1.123 1.00 95.75 146 ILE A O 1
ATOM 1185 N N . LEU A 1 147 ? 0.239 5.087 1.384 1.00 94.75 147 LEU A N 1
ATOM 1186 C CA . LEU A 1 147 ? -0.231 6.407 0.952 1.00 94.75 147 LEU A CA 1
ATOM 1187 C C . LEU A 1 147 ? -0.699 6.398 -0.503 1.00 94.75 147 LEU A C 1
ATOM 1189 O O . LEU A 1 147 ? -1.771 6.921 -0.791 1.00 94.75 147 LEU A O 1
ATOM 1193 N N . TRP A 1 148 ? 0.070 5.786 -1.402 1.00 96.50 148 TRP A N 1
ATOM 1194 C CA . TRP A 1 148 ? -0.274 5.717 -2.819 1.00 96.50 148 TRP A CA 1
ATOM 1195 C C . TRP A 1 148 ? -1.570 4.930 -3.049 1.00 96.50 148 TRP A C 1
ATOM 1197 O O . TRP A 1 148 ? -2.403 5.356 -3.844 1.00 96.50 148 TRP A O 1
ATOM 1207 N N . SER A 1 149 ? -1.815 3.866 -2.277 1.00 95.31 149 SER A N 1
ATOM 1208 C CA . SER A 1 149 ? -3.073 3.105 -2.340 1.00 95.31 149 SER A CA 1
ATOM 1209 C C . SER A 1 149 ? -4.334 3.928 -2.038 1.00 95.31 149 SER A C 1
ATOM 1211 O O . SER A 1 149 ? -5.428 3.510 -2.398 1.00 95.31 149 SER A O 1
ATOM 1213 N N . GLN A 1 150 ? -4.190 5.085 -1.380 1.00 94.00 150 GLN A N 1
ATOM 1214 C CA . GLN A 1 150 ? -5.296 5.988 -1.037 1.00 94.00 150 GLN A CA 1
ATOM 1215 C C . GLN A 1 150 ? -5.476 7.131 -2.048 1.00 94.00 150 GLN A C 1
ATOM 1217 O O . GLN A 1 150 ? -6.349 7.978 -1.862 1.00 94.00 150 GLN A O 1
ATOM 1222 N N . LEU A 1 151 ? -4.630 7.215 -3.080 1.00 93.50 151 LEU A N 1
ATOM 1223 C CA . LEU A 1 151 ? -4.696 8.267 -4.090 1.00 93.50 151 LEU A CA 1
ATOM 1224 C C . LEU A 1 151 ? -5.478 7.781 -5.309 1.00 93.50 151 LEU A C 1
ATOM 1226 O O . LEU A 1 151 ? -4.991 6.963 -6.087 1.00 93.50 151 LEU A O 1
ATOM 1230 N N . GLU A 1 152 ? -6.662 8.352 -5.511 1.00 91.25 152 GLU A N 1
ATOM 1231 C CA . GLU A 1 152 ? -7.502 8.091 -6.678 1.00 91.25 152 GLU A CA 1
ATOM 1232 C C . GLU A 1 152 ? -7.798 9.406 -7.406 1.00 91.25 152 GLU A C 1
ATOM 1234 O O . GLU A 1 152 ? -8.604 10.225 -6.966 1.00 91.25 152 GLU A O 1
ATOM 1239 N N . HIS A 1 153 ? -7.087 9.649 -8.509 1.00 93.75 153 HIS A N 1
ATOM 1240 C CA . HIS A 1 153 ? -7.261 10.845 -9.329 1.00 93.75 153 HIS A CA 1
ATOM 1241 C C . HIS A 1 153 ? -6.816 10.568 -10.774 1.00 93.75 153 HIS A C 1
ATOM 1243 O O . HIS A 1 153 ? -5.774 9.942 -10.957 1.00 93.75 153 HIS A O 1
ATOM 1249 N N . PRO A 1 154 ? -7.508 11.082 -11.812 1.00 93.38 154 PRO A N 1
ATOM 1250 C CA . PRO A 1 154 ? -7.170 10.821 -13.220 1.00 93.38 154 PRO A CA 1
ATOM 1251 C C . PRO A 1 154 ? -5.758 11.258 -13.648 1.00 93.38 154 PRO A C 1
ATOM 1253 O O . PRO A 1 154 ? -5.262 10.810 -14.677 1.00 93.38 154 PRO A O 1
ATOM 1256 N N . ASN A 1 155 ? -5.102 12.133 -12.880 1.00 94.25 155 ASN A N 1
ATOM 1257 C CA . ASN A 1 155 ? -3.734 12.602 -13.148 1.00 94.25 155 ASN A CA 1
ATOM 1258 C C . ASN A 1 155 ? -2.677 12.048 -12.182 1.00 94.25 155 ASN A C 1
ATOM 1260 O O . ASN A 1 155 ? -1.539 12.512 -12.194 1.00 94.25 155 ASN A O 1
ATOM 1264 N N . ILE A 1 156 ? -3.041 11.090 -11.331 1.00 94.00 156 ILE A N 1
ATOM 1265 C CA . ILE A 1 156 ? -2.099 10.352 -10.488 1.00 94.00 156 ILE A CA 1
ATOM 1266 C C . ILE A 1 156 ? -2.097 8.915 -10.998 1.00 94.00 156 ILE A C 1
ATOM 1268 O O . ILE A 1 156 ? -3.156 8.328 -11.204 1.00 94.00 156 ILE A O 1
ATOM 1272 N N . ALA A 1 157 ? -0.912 8.348 -11.229 1.00 92.94 157 ALA A N 1
ATOM 1273 C CA . ALA A 1 157 ? -0.811 6.953 -11.640 1.00 92.94 157 ALA A CA 1
ATOM 1274 C C . ALA A 1 157 ? -1.505 6.067 -10.591 1.00 92.94 157 ALA A C 1
ATOM 1276 O O . ALA A 1 157 ? -1.214 6.227 -9.405 1.00 92.94 157 ALA A O 1
ATOM 1277 N N . PRO A 1 158 ? -2.410 5.156 -10.976 1.00 94.38 158 PRO A N 1
ATOM 1278 C CA . PRO A 1 158 ? -3.072 4.304 -10.006 1.00 94.38 158 PRO A CA 1
ATOM 1279 C C . PRO A 1 158 ? -2.072 3.318 -9.400 1.00 94.38 158 PRO A C 1
ATOM 1281 O O . PRO A 1 158 ? -1.188 2.800 -10.086 1.00 94.38 158 PRO A O 1
ATOM 1284 N N . PHE A 1 159 ? -2.242 3.054 -8.109 1.00 95.31 159 PHE A N 1
ATOM 1285 C CA . PHE A 1 159 ? -1.514 2.008 -7.406 1.00 95.31 159 PHE A CA 1
ATOM 1286 C C . PHE A 1 159 ? -2.179 0.657 -7.665 1.00 95.31 159 PHE A C 1
ATOM 1288 O O . PHE A 1 159 ? -3.386 0.510 -7.467 1.00 95.31 159 PHE A O 1
ATOM 1295 N N . TYR A 1 160 ? -1.408 -0.329 -8.117 1.00 94.56 160 TYR A N 1
ATOM 1296 C CA . TYR A 1 160 ? -1.919 -1.677 -8.381 1.00 94.56 160 TYR A CA 1
ATOM 1297 C C . TYR A 1 160 ? -1.574 -2.675 -7.287 1.00 94.56 160 TYR A C 1
ATOM 1299 O O . TYR A 1 160 ? -2.324 -3.628 -7.094 1.00 94.56 160 TYR A O 1
ATOM 1307 N N . GLY A 1 161 ? -0.475 -2.462 -6.567 1.00 94.75 161 GLY A N 1
ATOM 1308 C CA . GLY A 1 161 ? -0.085 -3.378 -5.514 1.00 94.75 161 GLY A CA 1
ATOM 1309 C C . GLY A 1 161 ? 1.395 -3.370 -5.178 1.00 94.75 161 GLY A C 1
ATOM 1310 O O . GLY A 1 161 ? 2.167 -2.508 -5.606 1.00 94.75 161 GLY A O 1
ATOM 1311 N N . VAL A 1 162 ? 1.767 -4.377 -4.401 1.00 94.12 162 VAL A N 1
ATOM 1312 C CA . VAL A 1 162 ? 3.125 -4.744 -4.038 1.00 94.12 162 VAL A CA 1
ATOM 1313 C C . VAL A 1 162 ? 3.446 -6.133 -4.580 1.00 94.12 162 VAL A C 1
ATOM 1315 O O . VAL A 1 162 ? 2.591 -7.015 -4.613 1.00 94.12 162 VAL A O 1
ATOM 1318 N N . PHE A 1 163 ? 4.695 -6.332 -4.986 1.00 92.81 163 PHE A N 1
ATOM 1319 C CA . PHE A 1 163 ? 5.211 -7.627 -5.432 1.00 92.81 163 PHE A CA 1
ATOM 1320 C C . PHE A 1 163 ? 6.596 -7.866 -4.840 1.00 92.81 163 PHE A C 1
ATOM 1322 O O . PHE A 1 163 ? 7.417 -6.947 -4.786 1.00 92.81 163 PHE A O 1
ATOM 1329 N N . CYS A 1 164 ? 6.873 -9.092 -4.402 1.00 87.25 164 CYS A N 1
ATOM 1330 C CA . CYS A 1 164 ? 8.194 -9.476 -3.915 1.00 87.25 164 CYS A CA 1
ATOM 1331 C C . CYS A 1 164 ? 9.019 -10.074 -5.061 1.00 87.25 164 CYS A C 1
ATOM 1333 O O . CYS A 1 164 ? 8.827 -11.226 -5.448 1.00 87.25 164 CYS A O 1
ATOM 1335 N N . LEU A 1 165 ? 9.961 -9.293 -5.594 1.00 81.00 165 LEU A N 1
ATOM 1336 C CA . LEU A 1 165 ? 10.802 -9.717 -6.710 1.00 81.00 165 LEU A CA 1
ATOM 1337 C C . LEU A 1 165 ? 11.965 -10.571 -6.200 1.00 81.00 165 LEU A C 1
ATOM 1339 O O . LEU A 1 165 ? 12.933 -10.063 -5.620 1.00 81.00 165 LEU A O 1
ATOM 1343 N N . LYS A 1 166 ? 11.877 -11.884 -6.434 1.00 74.31 166 LYS A N 1
ATOM 1344 C CA . LYS A 1 166 ? 12.880 -12.871 -6.003 1.00 74.31 166 LYS A CA 1
ATOM 1345 C C . LYS A 1 166 ? 14.241 -12.599 -6.645 1.00 74.31 166 LYS A C 1
ATOM 1347 O O . LYS A 1 166 ? 15.260 -12.615 -5.956 1.00 74.31 166 LYS A O 1
ATOM 1352 N N . GLU A 1 167 ? 14.240 -12.251 -7.927 1.00 70.00 167 GLU A N 1
ATOM 1353 C CA . GLU A 1 167 ? 15.406 -11.940 -8.761 1.00 70.00 167 GLU A CA 1
ATOM 1354 C C . GLU A 1 167 ? 16.180 -10.715 -8.250 1.00 70.00 167 GLU A C 1
ATOM 1356 O O . GLU A 1 167 ? 17.376 -10.588 -8.497 1.00 70.00 167 GLU A O 1
ATOM 1361 N N . ALA A 1 168 ? 15.526 -9.838 -7.483 1.00 65.12 168 ALA A N 1
ATOM 1362 C CA . ALA A 1 168 ? 16.129 -8.654 -6.879 1.00 65.12 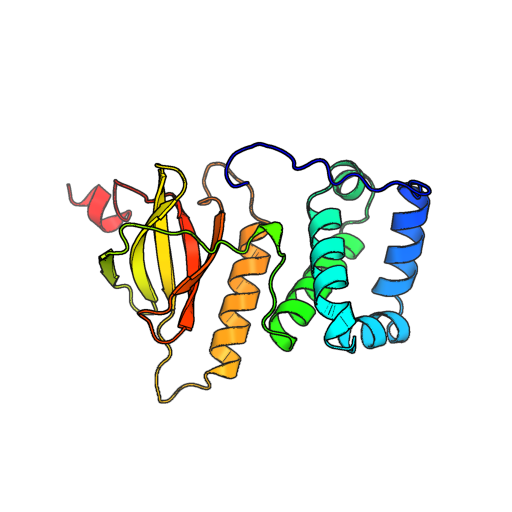168 ALA A CA 1
ATOM 1363 C C . ALA A 1 168 ? 16.433 -8.835 -5.383 1.00 65.12 168 ALA A C 1
ATOM 1365 O O . ALA A 1 168 ? 16.404 -7.861 -4.633 1.00 65.12 168 ALA A O 1
ATOM 1366 N N . HIS A 1 169 ? 16.758 -10.054 -4.940 1.00 69.62 169 HIS A N 1
ATOM 1367 C CA . HIS A 1 169 ? 17.012 -10.397 -3.531 1.00 69.62 169 HIS A CA 1
ATOM 1368 C C . HIS A 1 169 ? 15.783 -10.223 -2.621 1.00 69.62 169 HIS A C 1
ATOM 1370 O O . HIS A 1 169 ? 15.914 -9.798 -1.475 1.00 69.62 169 HIS A O 1
ATOM 1376 N N . GLY A 1 170 ? 14.583 -10.521 -3.130 1.00 69.75 170 GLY A N 1
ATOM 1377 C CA . GLY A 1 170 ? 13.339 -10.385 -2.363 1.00 69.75 170 GLY A CA 1
ATOM 1378 C C . GLY A 1 170 ? 12.950 -8.930 -2.093 1.00 69.75 170 GLY A C 1
ATOM 1379 O O . GLY A 1 170 ? 12.342 -8.624 -1.068 1.00 69.75 170 GLY A O 1
ATOM 1380 N N . ARG A 1 171 ? 13.336 -8.008 -2.984 1.00 78.31 171 ARG A N 1
ATOM 1381 C CA . ARG A 1 171 ? 12.964 -6.594 -2.868 1.00 78.31 171 ARG A CA 1
ATOM 1382 C C . ARG A 1 171 ? 11.477 -6.406 -3.155 1.00 78.31 171 ARG A C 1
ATOM 1384 O O . ARG A 1 171 ? 10.931 -6.968 -4.102 1.00 78.31 171 ARG A O 1
ATOM 1391 N N . ILE A 1 172 ? 10.846 -5.555 -2.350 1.00 85.56 172 ILE A N 1
ATOM 1392 C CA . ILE A 1 172 ? 9.462 -5.130 -2.557 1.00 85.56 172 ILE A CA 1
ATOM 1393 C C . ILE A 1 172 ? 9.416 -4.142 -3.725 1.00 85.56 172 ILE A C 1
ATOM 1395 O O . ILE A 1 172 ? 10.193 -3.186 -3.787 1.00 85.56 172 ILE A O 1
ATOM 1399 N N . CYS A 1 173 ? 8.485 -4.386 -4.637 1.00 91.44 173 CYS A N 1
ATOM 1400 C CA . CYS A 1 173 ? 8.209 -3.571 -5.808 1.00 91.44 173 CYS A CA 1
ATOM 1401 C C . CYS A 1 173 ? 6.858 -2.895 -5.631 1.00 91.44 173 CYS A C 1
ATOM 1403 O O . CYS A 1 173 ? 5.903 -3.558 -5.231 1.00 91.44 173 CYS A O 1
ATOM 1405 N N . LEU A 1 174 ? 6.765 -1.609 -5.964 1.00 94.19 174 LEU A N 1
ATOM 1406 C CA . LEU A 1 174 ? 5.480 -0.917 -6.074 1.00 94.19 174 LEU A CA 1
ATOM 1407 C C . LEU A 1 174 ? 5.003 -0.983 -7.522 1.00 94.19 174 LEU A C 1
ATOM 1409 O O . LEU A 1 174 ? 5.793 -0.746 -8.441 1.00 94.19 174 LEU A O 1
ATOM 1413 N N . LEU A 1 175 ? 3.731 -1.316 -7.713 1.00 95.38 175 LEU A N 1
ATOM 1414 C CA . LEU A 1 175 ? 3.164 -1.620 -9.020 1.00 95.38 175 LEU A CA 1
ATOM 1415 C C . LEU A 1 175 ? 2.240 -0.508 -9.503 1.00 95.38 175 LEU A C 1
ATOM 1417 O O . LEU A 1 175 ? 1.391 -0.017 -8.755 1.00 95.38 175 LEU A O 1
ATOM 1421 N N . SER A 1 176 ? 2.360 -0.167 -10.780 1.00 95.38 176 SER A N 1
ATOM 1422 C CA . SER A 1 176 ? 1.476 0.771 -11.475 1.00 95.38 176 SER A CA 1
ATOM 1423 C C . SER A 1 176 ? 1.323 0.365 -12.946 1.00 95.38 176 SER A C 1
ATOM 1425 O O . SER A 1 176 ? 2.059 -0.509 -13.416 1.00 95.38 176 SER A O 1
ATOM 1427 N N . PRO A 1 177 ? 0.434 1.010 -13.723 1.00 94.06 177 PRO A N 1
ATOM 1428 C CA . PRO A 1 177 ? 0.468 0.897 -15.177 1.00 94.06 177 PRO A CA 1
ATOM 1429 C C . PRO A 1 177 ? 1.843 1.273 -15.731 1.00 94.06 177 PRO A C 1
ATOM 1431 O O . PRO A 1 177 ? 2.519 2.159 -15.190 1.00 94.06 177 PRO A O 1
ATOM 1434 N N . LEU A 1 178 ? 2.232 0.635 -16.833 1.00 92.75 178 LEU A N 1
ATOM 1435 C CA . LEU A 1 178 ? 3.366 1.088 -17.628 1.00 92.75 178 LEU A CA 1
ATOM 1436 C C . LEU A 1 178 ? 2.976 2.342 -18.425 1.00 92.75 178 LEU A C 1
ATOM 1438 O O . LEU A 1 178 ? 2.029 2.314 -19.206 1.00 92.75 178 LEU A O 1
ATOM 1442 N N . MET A 1 179 ? 3.723 3.432 -18.248 1.00 90.31 179 MET A N 1
ATOM 1443 C CA . MET A 1 179 ? 3.520 4.673 -19.002 1.00 90.31 179 MET A CA 1
ATOM 1444 C C . MET A 1 179 ? 4.367 4.645 -20.279 1.00 90.31 179 MET A C 1
ATOM 1446 O O . MET A 1 179 ? 5.589 4.763 -20.212 1.00 90.31 179 MET A O 1
ATOM 1450 N N . GLU A 1 180 ? 3.733 4.477 -21.441 1.00 87.12 180 GLU A N 1
ATOM 1451 C CA . GLU A 1 180 ? 4.442 4.265 -22.718 1.00 87.12 180 GLU A CA 1
ATOM 1452 C C . GLU A 1 180 ? 5.209 5.498 -23.216 1.00 87.12 180 GLU A C 1
ATOM 1454 O O . GLU A 1 180 ? 6.247 5.365 -23.858 1.00 87.12 180 GLU A O 1
ATOM 1459 N N . ASN A 1 181 ? 4.738 6.695 -22.863 1.00 88.56 181 ASN A N 1
ATOM 1460 C CA . ASN A 1 181 ? 5.293 7.972 -23.322 1.00 88.56 181 ASN A CA 1
ATOM 1461 C C . ASN A 1 181 ? 6.500 8.467 -22.504 1.00 88.56 181 ASN A C 1
ATOM 1463 O O . ASN A 1 181 ? 6.942 9.599 -22.693 1.00 88.56 181 ASN A O 1
ATOM 1467 N N . GLY A 1 182 ? 7.016 7.649 -21.583 1.00 85.19 182 GLY A N 1
ATOM 1468 C CA . GLY A 1 182 ? 8.156 8.016 -20.746 1.00 85.19 182 GLY A CA 1
ATOM 1469 C C . GLY A 1 182 ? 7.850 9.155 -19.770 1.00 85.19 182 GLY A C 1
ATOM 1470 O O . GLY A 1 182 ? 6.709 9.352 -19.339 1.00 85.19 182 GLY A O 1
ATOM 1471 N N . ASN A 1 183 ? 8.892 9.882 -19.369 1.00 86.31 183 ASN A N 1
ATOM 1472 C CA . ASN A 1 183 ? 8.757 11.047 -18.491 1.00 86.31 183 ASN A CA 1
ATOM 1473 C C . ASN A 1 183 ? 8.598 12.360 -19.281 1.00 86.31 183 ASN A C 1
ATOM 1475 O O . ASN A 1 183 ? 8.830 12.418 -20.483 1.00 86.31 183 ASN A O 1
ATOM 1479 N N . ILE A 1 184 ? 8.226 13.447 -18.594 1.00 88.88 184 ILE A N 1
ATOM 1480 C CA . ILE A 1 184 ? 7.964 14.744 -19.241 1.00 88.88 184 ILE A CA 1
ATOM 1481 C C . ILE A 1 184 ? 9.177 15.311 -19.994 1.00 88.88 184 ILE A C 1
ATOM 1483 O O . ILE A 1 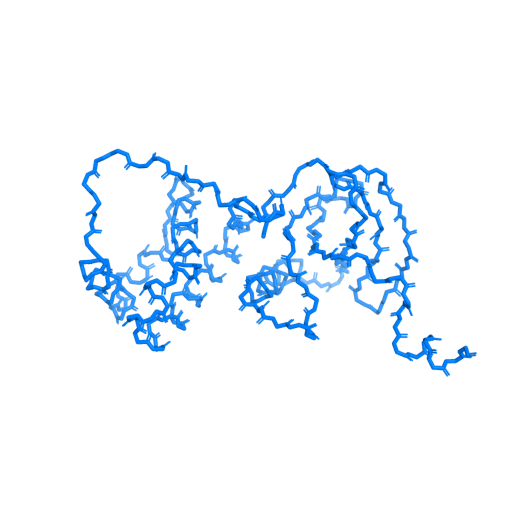184 ? 8.998 15.990 -20.998 1.00 88.88 184 ILE A O 1
ATOM 1487 N N . VAL A 1 185 ? 10.402 15.036 -19.536 1.00 89.94 185 VAL A N 1
ATOM 1488 C CA . VAL A 1 185 ? 11.621 15.512 -20.205 1.00 89.94 185 VAL A CA 1
ATOM 1489 C C . VAL A 1 185 ? 11.819 14.765 -21.519 1.00 89.94 185 VAL A C 1
ATOM 1491 O O . VAL A 1 185 ? 12.092 15.393 -22.534 1.00 89.94 185 VAL A O 1
ATOM 1494 N N . GLU A 1 186 ? 11.637 13.445 -21.511 1.00 87.00 186 GLU A N 1
ATOM 1495 C CA . GLU A 1 186 ? 11.703 12.605 -22.713 1.00 87.00 186 GLU A CA 1
ATOM 1496 C C . GLU A 1 186 ? 10.599 12.969 -23.708 1.00 87.00 186 GLU A C 1
ATOM 1498 O O . GLU A 1 186 ? 10.875 13.147 -24.891 1.00 87.00 186 GLU A O 1
ATOM 1503 N N . TYR A 1 187 ? 9.370 13.145 -23.222 1.00 89.25 187 TYR A N 1
ATOM 1504 C CA . TYR A 1 187 ? 8.217 13.473 -24.055 1.00 89.25 187 TYR A CA 1
ATOM 1505 C C . TYR A 1 187 ? 8.356 14.830 -24.756 1.00 89.25 187 TYR A C 1
ATOM 1507 O O . TYR A 1 187 ? 7.986 14.959 -25.916 1.00 89.25 187 TYR A O 1
ATOM 1515 N N . LEU A 1 188 ? 8.886 15.844 -24.061 1.00 92.38 188 LEU A N 1
ATOM 1516 C CA . LEU A 1 188 ? 9.085 17.187 -24.622 1.00 92.38 188 LEU A CA 1
ATOM 1517 C C . LEU A 1 188 ? 10.327 17.303 -25.515 1.00 92.38 188 LEU A C 1
ATOM 1519 O O . LEU A 1 188 ? 10.493 18.322 -26.182 1.00 92.38 188 LEU A O 1
ATOM 1523 N N . ALA A 1 189 ? 11.226 16.318 -25.477 1.00 88.00 189 ALA A N 1
ATOM 1524 C CA . ALA A 1 189 ? 12.429 16.297 -26.303 1.00 88.00 189 ALA A CA 1
ATOM 1525 C C . ALA A 1 189 ? 12.202 15.677 -27.696 1.00 88.00 189 ALA A C 1
ATOM 1527 O O . ALA A 1 189 ? 13.103 15.766 -28.534 1.00 88.00 189 ALA A O 1
ATOM 1528 N N . GLY A 1 190 ? 11.045 15.040 -27.923 1.00 63.38 190 GLY A N 1
ATOM 1529 C CA . GLY A 1 190 ? 10.584 14.558 -29.232 1.00 63.38 190 GLY A CA 1
ATOM 1530 C C . GLY A 1 190 ? 9.799 15.613 -30.000 1.00 63.38 190 GLY A C 1
ATOM 1531 O O . GLY A 1 190 ? 9.843 15.547 -31.249 1.00 63.38 190 GLY A O 1
#

Sequence (190 aa):
MPFSHAAEIGYDGASLRMDEVLECMSEIIFNKVKRRRLLESRDSHTQPIIDYLNALLLHQNFLELAVPELRKHILIVLQKLCEKSMLYPTCYTLDDIEDISPKGAGGFCDIYQGRYQGQNLCLKVVRLYEKQDQHEMLKAHSREAILWSQLEHPNIAPFYGVFCLKEAHGRICLLSPLMENGNIVEYLAG

InterPro domains:
  IPR000719 Protein kinase domain [PS50011] (97-190)
  IPR001245 Serine-threonine/tyrosine-protein kinase, catalytic domain [PF07714] (104-188)
  IPR011009 Protein kinase-like domain superfamily [SSF56112] (83-188)